Protein AF-0000000072291237 (afdb_homodimer)

InterPro domains:
  IPR006913 CENP-V/GFA domain [PF04828] (5-114)
  IPR006913 CENP-V/GFA domain [PS51891] (5-144)
  IPR011057 Mss4-like superfamily [SSF51316] (1-161)

Structure (mmCIF, N/CA/C/O backbone):
data_AF-0000000072291237-model_v1
#
loop_
_entity.id
_entity.type
_entity.pdbx_description
1 polymer 'CENP-V/GFA domain-containing protein'
#
loop_
_atom_site.group_PDB
_atom_site.id
_atom_site.type_symbol
_atom_site.label_atom_id
_atom_site.label_alt_id
_atom_site.label_comp_id
_atom_site.label_asym_id
_atom_site.label_entity_id
_atom_site.label_seq_id
_atom_site.pdbx_PDB_ins_code
_atom_site.Cartn_x
_atom_site.Cartn_y
_atom_site.Cartn_z
_atom_site.occupancy
_atom_site.B_iso_or_equiv
_atom_site.auth_seq_id
_atom_site.auth_comp_id
_atom_site.auth_asym_id
_atom_site.auth_atom_id
_atom_site.pdbx_PDB_model_num
ATOM 1 N N . MET A 1 1 ? -10.148 -26.812 -11.695 1 92.31 1 MET A N 1
ATOM 2 C CA . MET A 1 1 ? -9.617 -25.797 -12.602 1 92.31 1 MET A CA 1
ATOM 3 C C . MET A 1 1 ? -9.148 -24.562 -11.828 1 92.31 1 MET A C 1
ATOM 5 O O . MET A 1 1 ? -9.805 -24.141 -10.883 1 92.31 1 MET A O 1
ATOM 9 N N . PRO A 1 2 ? -8.008 -24.016 -12.258 1 97.88 2 PRO A N 1
ATOM 10 C CA . PRO A 1 2 ? -7.52 -22.828 -11.547 1 97.88 2 PRO A CA 1
ATOM 11 C C . PRO A 1 2 ? -8.516 -21.672 -11.578 1 97.88 2 PRO A C 1
ATOM 13 O O . PRO A 1 2 ? -9.328 -21.578 -12.5 1 97.88 2 PRO A O 1
ATOM 16 N N . MET A 1 3 ? -8.492 -20.844 -10.539 1 98.56 3 MET A N 1
ATOM 17 C CA . MET A 1 3 ? -9.375 -19.688 -10.445 1 98.56 3 MET A CA 1
ATOM 18 C C . MET A 1 3 ? -8.922 -18.578 -11.398 1 98.56 3 MET A C 1
ATOM 20 O O . MET A 1 3 ? -7.742 -18.234 -11.43 1 98.56 3 MET A O 1
ATOM 24 N N . LYS A 1 4 ? -9.844 -18.094 -12.211 1 98.81 4 LYS A N 1
ATOM 25 C CA . LYS A 1 4 ? -9.523 -16.938 -13.039 1 98.81 4 LYS A CA 1
ATOM 26 C C . LYS A 1 4 ? -9.539 -15.648 -12.211 1 98.81 4 LYS A C 1
ATOM 28 O O . LYS A 1 4 ? -10.539 -15.336 -11.562 1 98.81 4 LYS A O 1
ATOM 33 N N . LEU A 1 5 ? -8.461 -14.906 -12.227 1 98.81 5 LEU A N 1
ATOM 34 C CA . LEU A 1 5 ? -8.344 -13.602 -11.57 1 98.81 5 LEU A CA 1
ATOM 35 C C . LEU A 1 5 ? -8.344 -12.477 -12.602 1 98.81 5 LEU A C 1
ATOM 37 O O . LEU A 1 5 ? -7.609 -12.531 -13.586 1 98.81 5 LEU A O 1
ATOM 41 N N . GLU A 1 6 ? -9.18 -11.562 -12.398 1 98.88 6 GLU A N 1
ATOM 42 C CA . GLU A 1 6 ? -9.172 -10.305 -13.148 1 98.88 6 GLU A CA 1
ATOM 43 C C . GLU A 1 6 ? -8.719 -9.148 -12.273 1 98.88 6 GLU A C 1
ATOM 45 O O . GLU A 1 6 ? -9.109 -9.047 -11.102 1 98.88 6 GLU A O 1
ATOM 50 N N . GLY A 1 7 ? -7.832 -8.336 -12.859 1 98.56 7 GLY A N 1
ATOM 51 C CA . GLY A 1 7 ? -7.305 -7.207 -12.109 1 98.56 7 GLY A CA 1
ATOM 52 C C . GLY A 1 7 ? -7.156 -5.953 -12.953 1 98.56 7 GLY A C 1
ATOM 53 O O . GLY A 1 7 ? -7.266 -6.004 -14.18 1 98.56 7 GLY A O 1
ATOM 54 N N . SER A 1 8 ? -6.957 -4.828 -12.297 1 98.56 8 SER A N 1
ATOM 55 C CA . SER A 1 8 ? -6.746 -3.539 -12.945 1 98.56 8 SER A CA 1
ATOM 56 C C . SER A 1 8 ? -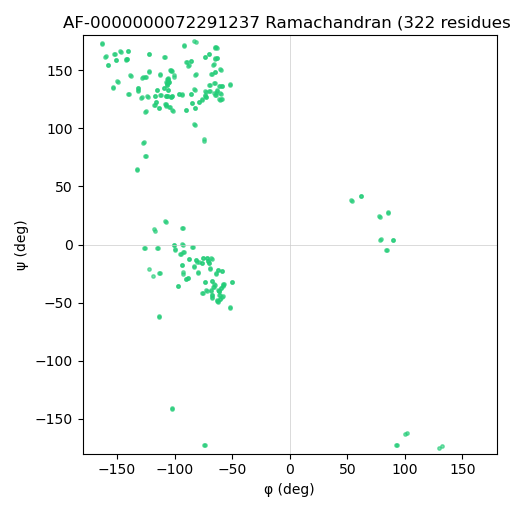6.066 -2.549 -12.008 1 98.56 8 SER A C 1
ATOM 58 O O . SER A 1 8 ? -6.016 -2.77 -10.797 1 98.56 8 SER A O 1
ATOM 60 N N . CYS A 1 9 ? -5.5 -1.496 -12.625 1 98.5 9 CYS A N 1
ATOM 61 C CA . CYS A 1 9 ? -4.965 -0.4 -11.828 1 98.5 9 CYS A CA 1
ATOM 62 C C . CYS A 1 9 ? -6.066 0.574 -11.43 1 98.5 9 CYS A C 1
ATOM 64 O O . CYS A 1 9 ? -7.223 0.404 -11.82 1 98.5 9 CYS A O 1
ATOM 66 N N . GLN A 1 10 ? -5.734 1.563 -10.617 1 97.94 10 GLN A N 1
ATOM 67 C CA . GLN A 1 10 ? -6.723 2.496 -10.086 1 97.94 10 GLN A CA 1
ATOM 68 C C . GLN A 1 10 ? -7.281 3.391 -11.195 1 97.94 10 GLN A C 1
ATOM 70 O O . GLN A 1 10 ? -8.484 3.668 -11.227 1 97.94 10 GLN A O 1
ATOM 75 N N . CYS A 1 11 ? -6.469 3.867 -12.125 1 98.06 11 CYS A N 1
ATOM 76 C CA . CYS A 1 11 ? -6.902 4.816 -13.148 1 98.06 11 CYS A CA 1
ATOM 77 C C . CYS A 1 11 ? -7.652 4.105 -14.266 1 98.06 11 CYS A C 1
ATOM 79 O O . CYS A 1 11 ? -8.281 4.754 -15.109 1 98.06 11 CYS A O 1
ATOM 81 N N . GLY A 1 12 ? -7.562 2.838 -14.344 1 97.75 12 GLY A N 1
ATOM 82 C CA . GLY A 1 12 ? -8.312 2.068 -15.32 1 97.75 12 GLY A CA 1
ATOM 83 C C . GLY A 1 12 ? -7.578 1.892 -16.641 1 97.75 12 GLY A C 1
ATOM 84 O O . GLY A 1 12 ? -8.078 1.242 -17.547 1 97.75 12 GLY A O 1
ATOM 85 N N . LEU A 1 13 ? -6.371 2.35 -16.734 1 98.56 13 LEU A N 1
ATOM 86 C CA . LEU A 1 13 ? -5.637 2.281 -17.984 1 98.56 13 LEU A CA 1
ATOM 87 C C . LEU A 1 13 ? -5.047 0.889 -18.203 1 98.56 13 LEU A C 1
ATOM 89 O O . LEU A 1 13 ? -4.77 0.493 -19.328 1 98.56 13 LEU A O 1
ATOM 93 N N . VAL A 1 14 ? -4.812 0.131 -17.156 1 98.88 14 VAL A N 1
ATOM 94 C CA . VAL A 1 14 ? -4.27 -1.219 -17.281 1 98.88 14 VAL A CA 1
ATOM 95 C C . VAL A 1 14 ? -5.289 -2.23 -16.75 1 98.88 14 VAL A C 1
ATOM 97 O O . VAL A 1 14 ? -5.836 -2.064 -15.664 1 98.88 14 VAL A O 1
ATOM 100 N N . GLU A 1 15 ? -5.598 -3.176 -17.484 1 98.81 15 GLU A N 1
ATOM 101 C CA . GLU A 1 15 ? -6.391 -4.344 -17.109 1 98.81 15 GLU A CA 1
ATOM 102 C C . GLU A 1 15 ? -5.672 -5.637 -17.469 1 98.81 15 GLU A C 1
ATOM 104 O O . GLU A 1 15 ? -5.016 -5.715 -18.516 1 98.81 15 GLU A O 1
ATOM 109 N N . PHE A 1 16 ? -5.82 -6.652 -16.641 1 98.94 16 PHE A N 1
ATOM 110 C CA . PHE A 1 16 ? -5.152 -7.922 -16.891 1 98.94 16 PHE A CA 1
ATOM 111 C C . PHE A 1 16 ? -5.93 -9.078 -16.281 1 98.94 16 PHE A C 1
ATOM 113 O O . PHE A 1 16 ? -6.848 -8.859 -15.477 1 98.94 16 PHE A O 1
ATOM 120 N N . SER A 1 17 ? -5.609 -10.281 -16.719 1 98.94 17 SER A N 1
ATOM 121 C CA . SER A 1 17 ? -6.148 -11.508 -16.141 1 98.94 17 SER A CA 1
ATOM 122 C C . SER A 1 17 ? -5.094 -12.602 -16.094 1 98.94 17 SER A C 1
ATOM 124 O O . SER A 1 17 ? -4.078 -12.531 -16.781 1 98.94 17 SER A O 1
ATOM 126 N N . LEU A 1 18 ? -5.301 -13.57 -15.242 1 98.88 18 LEU A N 1
ATOM 127 C CA . LEU A 1 18 ? -4.473 -14.773 -15.148 1 98.88 18 LEU A CA 1
ATOM 128 C C . LEU A 1 18 ? -5.195 -15.875 -14.375 1 98.88 18 LEU A C 1
ATOM 130 O O . LEU A 1 18 ? -6.273 -15.641 -13.82 1 98.88 18 LEU A O 1
ATOM 134 N N . GLN A 1 19 ? -4.586 -16.984 -14.383 1 98.94 19 GLN A N 1
ATOM 135 C CA . GLN A 1 19 ? -5.117 -18.109 -13.633 1 98.94 19 GLN A CA 1
ATOM 136 C C . GLN A 1 19 ? -4.297 -18.359 -12.367 1 98.94 19 GLN A C 1
ATOM 138 O O . GLN A 1 19 ? -3.072 -18.234 -12.375 1 98.94 19 GLN A O 1
ATOM 143 N N . SER A 1 20 ? -4.984 -18.734 -11.312 1 98.88 20 SER A N 1
ATOM 144 C CA . SER A 1 20 ? -4.32 -18.953 -10.031 1 98.88 20 SER A CA 1
ATOM 145 C C . SER A 1 20 ? -4.738 -20.281 -9.406 1 98.88 20 SER A C 1
ATOM 147 O O . SER A 1 20 ? -5.93 -20.594 -9.344 1 98.88 20 SER A O 1
ATOM 149 N N . GLN A 1 21 ? -3.766 -21.047 -8.945 1 98.69 21 GLN A N 1
ATOM 150 C CA . GLN A 1 21 ? -4.027 -22.219 -8.133 1 98.69 21 GLN A CA 1
ATOM 151 C C . GLN A 1 21 ? -3.941 -21.891 -6.645 1 98.69 21 GLN A C 1
ATOM 153 O O . GLN A 1 21 ? -4.254 -22.734 -5.801 1 98.69 21 GLN A O 1
ATOM 158 N N . THR A 1 22 ? -3.502 -20.703 -6.293 1 98.69 22 THR A N 1
ATOM 159 C CA . THR A 1 22 ? -3.295 -20.25 -4.922 1 98.69 22 THR A CA 1
ATOM 160 C C . THR A 1 22 ? -3.9 -18.875 -4.707 1 98.69 22 THR A C 1
ATOM 162 O O . THR A 1 22 ? -3.189 -17.922 -4.371 1 98.69 22 THR A O 1
ATOM 165 N N . PRO A 1 23 ? -5.203 -18.734 -4.805 1 98.75 23 PRO A N 1
ATOM 166 C CA . PRO A 1 23 ? -5.863 -17.438 -4.879 1 98.75 23 PRO A CA 1
ATOM 167 C C . PRO A 1 23 ? -6.117 -16.828 -3.502 1 98.75 23 PRO A C 1
ATOM 169 O O . PRO A 1 23 ? -6.605 -15.695 -3.404 1 98.75 23 PRO A O 1
ATOM 172 N N . VAL A 1 24 ? -5.805 -17.453 -2.359 1 98.75 24 VAL A N 1
ATOM 173 C CA . VAL A 1 24 ? -6.137 -16.938 -1.032 1 98.75 24 VAL A CA 1
ATOM 174 C C . VAL A 1 24 ? -5.098 -15.914 -0.592 1 98.75 24 VAL A C 1
ATOM 176 O O . VAL A 1 24 ? -3.908 -16.234 -0.49 1 98.75 24 VAL A O 1
ATOM 179 N N . PRO A 1 25 ? -5.441 -14.695 -0.379 1 98.69 25 PRO A N 1
ATOM 180 C CA . PRO A 1 25 ? -4.504 -13.688 0.124 1 98.69 25 PRO A CA 1
ATOM 181 C C . PRO A 1 25 ? -4.195 -13.859 1.609 1 98.69 25 PRO A C 1
ATOM 183 O O . PRO A 1 25 ? -4.777 -13.172 2.449 1 98.69 25 PRO A O 1
ATOM 186 N N . TYR A 1 26 ? -3.191 -14.641 1.969 1 98.5 26 TYR A N 1
ATOM 187 C CA . TYR A 1 26 ? -3.029 -15.07 3.354 1 98.5 26 TYR A CA 1
ATOM 188 C C . TYR A 1 26 ? -1.782 -14.453 3.973 1 98.5 26 TYR A C 1
ATOM 190 O O . TYR A 1 26 ? -1.658 -14.391 5.199 1 98.5 26 TYR A O 1
ATOM 198 N N . GLN A 1 27 ? -0.818 -14.078 3.186 1 98.62 27 GLN A N 1
ATOM 199 C CA . GLN A 1 27 ? 0.488 -13.703 3.715 1 98.62 27 GLN A CA 1
ATOM 200 C C . GLN A 1 27 ? 0.766 -12.219 3.486 1 98.62 27 GLN A C 1
ATOM 202 O O . GLN A 1 27 ? 0.841 -11.766 2.342 1 98.62 27 GLN A O 1
ATOM 207 N N . VAL A 1 28 ? 0.912 -11.484 4.57 1 98.19 28 VAL A N 1
ATOM 208 C CA . VAL A 1 28 ? 1.285 -10.078 4.477 1 98.19 28 VAL A CA 1
ATOM 209 C C . VAL A 1 28 ? 2.762 -9.906 4.828 1 98.19 28 VAL A C 1
ATOM 211 O O . VAL A 1 28 ? 3.229 -10.438 5.84 1 98.19 28 VAL A O 1
ATOM 214 N N . CYS A 1 29 ? 3.506 -9.273 3.988 1 98 29 CYS A N 1
ATOM 215 C CA . CYS A 1 29 ? 4.91 -8.969 4.223 1 98 29 CYS A CA 1
ATOM 216 C C . CYS A 1 29 ?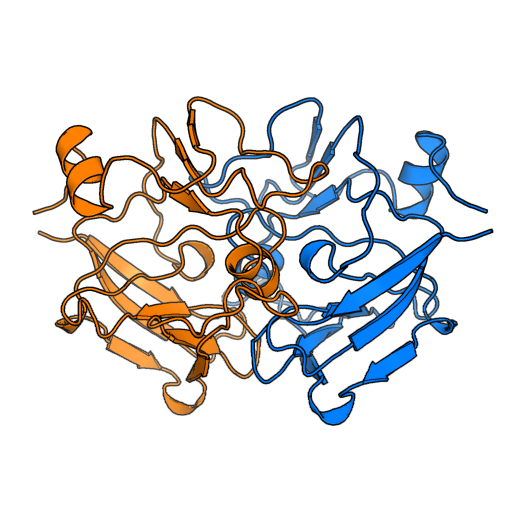 5.094 -7.516 4.629 1 98 29 CYS A C 1
ATOM 218 O O . CYS A 1 29 ? 4.668 -6.609 3.91 1 98 29 CYS A O 1
ATOM 220 N N . ALA A 1 30 ? 5.762 -7.246 5.711 1 97.25 30 ALA A N 1
ATOM 221 C CA . ALA A 1 30 ? 5.891 -5.895 6.246 1 97.25 30 ALA A CA 1
ATOM 222 C C . ALA A 1 30 ? 7.305 -5.359 6.043 1 97.25 30 ALA A C 1
ATOM 224 O O . ALA A 1 30 ? 7.73 -4.434 6.742 1 97.25 30 ALA A O 1
ATOM 225 N N . CYS A 1 31 ? 8.078 -5.906 5.137 1 96.81 31 CYS A N 1
ATOM 226 C CA . CYS A 1 31 ? 9.414 -5.371 4.902 1 96.81 31 CYS A CA 1
ATOM 227 C C . CYS A 1 31 ? 9.352 -3.949 4.363 1 96.81 31 CYS A C 1
ATOM 229 O O . CYS A 1 31 ? 8.281 -3.484 3.955 1 96.81 31 CYS A O 1
ATOM 231 N N . SER A 1 32 ? 10.492 -3.291 4.305 1 95.69 32 SER A N 1
ATOM 232 C CA . SER A 1 32 ? 10.531 -1.889 3.9 1 95.69 32 SER A CA 1
ATOM 233 C C . SER A 1 32 ? 10.125 -1.726 2.438 1 95.69 32 SER A C 1
ATOM 235 O O . SER A 1 32 ? 9.469 -0.75 2.074 1 95.69 32 SER A O 1
ATOM 237 N N . ILE A 1 33 ? 10.5 -2.664 1.591 1 97.25 33 ILE A N 1
ATOM 238 C CA . ILE A 1 33 ? 10.133 -2.576 0.183 1 97.25 33 ILE A CA 1
ATOM 239 C C . ILE A 1 33 ? 8.609 -2.635 0.045 1 97.25 33 ILE A C 1
ATOM 241 O O . ILE A 1 33 ? 8.008 -1.772 -0.594 1 97.25 33 ILE A O 1
ATOM 245 N N . CYS A 1 34 ? 7.984 -3.619 0.715 1 97.25 34 CYS A N 1
ATOM 246 C CA . CYS A 1 34 ? 6.547 -3.822 0.598 1 97.25 34 CYS A CA 1
ATOM 247 C C . CYS A 1 34 ? 5.777 -2.635 1.165 1 97.25 34 CYS A C 1
ATOM 249 O O . CYS A 1 34 ? 4.727 -2.262 0.641 1 97.25 34 CYS A O 1
ATOM 251 N N . ARG A 1 35 ? 6.336 -2.078 2.18 1 96.38 35 ARG A N 1
ATOM 252 C CA . ARG A 1 35 ? 5.637 -0.944 2.777 1 96.38 35 ARG A CA 1
ATOM 253 C C . ARG A 1 35 ? 5.793 0.308 1.92 1 96.38 35 ARG A C 1
ATOM 255 O O . ARG A 1 35 ? 4.812 1.004 1.646 1 96.38 35 ARG A O 1
ATOM 262 N N . LYS A 1 36 ? 6.91 0.589 1.394 1 96.38 36 LYS A N 1
ATOM 263 C CA . LYS A 1 36 ? 7.129 1.798 0.604 1 96.38 36 LYS A CA 1
ATOM 264 C C . LYS A 1 36 ? 6.469 1.687 -0.766 1 96.38 36 LYS A C 1
ATOM 266 O O . LYS A 1 36 ? 5.992 2.684 -1.315 1 96.38 36 LYS A O 1
ATOM 271 N N . CYS A 1 37 ? 6.387 0.51 -1.336 1 93.38 37 CYS A N 1
ATOM 272 C CA . CYS A 1 37 ? 5.789 0.337 -2.656 1 93.38 37 CYS A CA 1
ATOM 273 C C . CYS A 1 37 ? 4.309 -0.003 -2.545 1 93.38 37 CYS A C 1
ATOM 275 O O . CYS A 1 37 ? 3.543 0.224 -3.482 1 93.38 37 CYS A O 1
ATOM 277 N N . GLY A 1 38 ? 3.947 -0.56 -1.458 1 86.5 38 GLY A N 1
ATOM 278 C CA . GLY A 1 38 ? 2.611 -1.132 -1.392 1 86.5 38 GLY A CA 1
ATOM 279 C C . GLY A 1 38 ? 1.738 -0.487 -0.331 1 86.5 38 GLY A C 1
ATOM 280 O O . GLY A 1 38 ? 0.513 -0.62 -0.363 1 86.5 38 GLY A O 1
ATOM 281 N N . GLY A 1 39 ? 2.381 0.027 0.661 1 87.88 39 GLY A N 1
ATOM 282 C CA . GLY A 1 39 ? 1.553 0.792 1.579 1 87.88 39 GLY A CA 1
ATOM 283 C C . GLY A 1 39 ? 1.798 0.444 3.035 1 87.88 39 GLY A C 1
ATOM 284 O O . GLY A 1 39 ? 2.67 -0.372 3.346 1 87.88 39 GLY A O 1
ATOM 285 N N . TYR A 1 40 ? 0.94 1.047 3.922 1 90 40 TYR A N 1
ATOM 286 C CA . TYR A 1 40 ? 1.096 1.143 5.367 1 90 40 TYR A CA 1
ATOM 287 C C . TYR A 1 40 ? 1.371 -0.227 5.98 1 90 40 TYR A C 1
ATOM 289 O O . TYR A 1 40 ? 2.428 -0.447 6.574 1 90 40 TYR A O 1
ATOM 297 N N . GLY A 1 41 ? 0.568 -1.246 5.746 1 92.38 41 GLY A N 1
ATOM 298 C CA . GLY A 1 41 ? 0.673 -2.547 6.387 1 92.38 41 GLY A CA 1
ATOM 299 C C . GLY A 1 41 ? 1.493 -3.541 5.586 1 92.38 41 GLY A C 1
ATOM 300 O O . GLY A 1 41 ? 1.721 -4.668 6.035 1 92.38 41 GLY A O 1
ATOM 301 N N . GLY A 1 42 ? 1.974 -3.08 4.465 1 96.75 42 GLY A N 1
ATOM 302 C CA . GLY A 1 42 ? 2.717 -3.99 3.607 1 96.75 42 GLY A CA 1
ATOM 303 C C . GLY A 1 42 ? 1.893 -4.527 2.451 1 96.75 42 GLY A C 1
ATOM 304 O O . GLY A 1 42 ? 0.898 -3.914 2.055 1 96.75 42 GLY A O 1
ATOM 305 N N . CYS A 1 43 ? 2.416 -5.621 1.855 1 97.12 43 CYS A N 1
ATOM 306 C CA . CYS A 1 43 ? 1.784 -6.156 0.654 1 97.12 43 CYS A CA 1
ATOM 307 C C . CYS A 1 43 ? 1.365 -7.609 0.859 1 97.12 43 CYS A C 1
ATOM 309 O O . CYS A 1 43 ? 1.972 -8.328 1.655 1 97.12 43 CYS A O 1
ATOM 311 N N . VAL A 1 44 ? 0.322 -7.941 0.201 1 98.19 44 VAL A N 1
ATOM 312 C CA . VAL A 1 44 ? -0.1 -9.328 0.044 1 98.19 44 VAL A CA 1
ATOM 313 C C . VAL A 1 44 ? -0.061 -9.719 -1.433 1 98.19 44 VAL A C 1
ATOM 315 O O . VAL A 1 44 ? -0.731 -9.102 -2.262 1 98.19 44 VAL A O 1
ATOM 318 N N . ASN A 1 45 ? 0.743 -10.711 -1.736 1 97.81 45 ASN A N 1
ATOM 319 C CA . ASN A 1 45 ? 0.834 -11.234 -3.094 1 97.81 45 ASN A CA 1
ATOM 320 C C . ASN A 1 45 ? 0.159 -12.594 -3.215 1 97.81 45 ASN A C 1
ATOM 322 O O . ASN A 1 45 ? 0.276 -13.43 -2.318 1 97.81 45 ASN A O 1
ATOM 326 N N . LEU A 1 46 ? -0.526 -12.742 -4.293 1 98.56 46 LEU A N 1
ATOM 327 C CA . LEU A 1 46 ? -1.092 -14.047 -4.621 1 98.56 46 LEU A CA 1
ATOM 328 C C . LEU A 1 46 ? -0.129 -14.859 -5.484 1 98.56 46 LEU A C 1
ATOM 330 O O . LEU A 1 46 ? 0.938 -14.367 -5.855 1 98.56 46 LEU A O 1
ATOM 334 N N . GLY A 1 47 ? -0.509 -16.125 -5.652 1 98.56 47 GLY A N 1
ATOM 335 C CA . GLY A 1 47 ? 0.171 -16.922 -6.656 1 98.56 47 GLY A CA 1
ATOM 336 C C . GLY A 1 47 ? -0.61 -17.047 -7.949 1 98.56 47 GLY A C 1
ATOM 337 O O . GLY A 1 47 ? -1.843 -17.078 -7.938 1 98.56 47 GLY A O 1
ATOM 338 N N . GLY A 1 48 ? 0.077 -17.094 -9.023 1 98.62 48 GLY A N 1
ATOM 339 C CA . GLY A 1 48 ? -0.519 -17.297 -10.336 1 98.62 48 GLY A CA 1
ATOM 340 C C . GLY A 1 48 ? 0.377 -18.062 -11.289 1 98.62 48 GLY A C 1
ATOM 341 O O . GLY A 1 48 ? 1.546 -18.312 -10.984 1 98.62 48 GLY A O 1
ATOM 342 N N . ILE A 1 49 ? -0.303 -18.484 -12.359 1 98.75 49 ILE A N 1
ATOM 343 C CA . ILE A 1 49 ? 0.413 -19.156 -13.438 1 98.75 49 ILE A CA 1
ATOM 344 C C . ILE A 1 49 ? 0.888 -18.125 -14.461 1 98.75 49 ILE A C 1
ATOM 346 O O . ILE A 1 49 ? 0.075 -17.516 -15.164 1 98.75 49 ILE A O 1
ATOM 350 N N . ALA A 1 50 ? 2.219 -18 -14.594 1 98.75 50 ALA A N 1
ATOM 351 C CA . ALA A 1 50 ? 2.805 -16.906 -15.367 1 98.75 50 ALA A CA 1
ATOM 352 C C . ALA A 1 50 ? 2.369 -16.969 -16.828 1 98.75 50 ALA A C 1
ATOM 354 O O . ALA A 1 50 ? 2.08 -15.945 -17.438 1 98.75 50 ALA A O 1
ATOM 355 N N . SER A 1 51 ? 2.305 -18.078 -17.391 1 98.75 51 SER A N 1
ATOM 356 C CA . SER A 1 51 ? 2.018 -18.25 -18.812 1 98.75 51 SER A CA 1
ATOM 357 C C . SER A 1 51 ? 0.583 -17.844 -19.141 1 98.75 51 SER A C 1
ATOM 359 O O . SER A 1 51 ? 0.225 -17.688 -20.312 1 98.75 51 SER A O 1
ATOM 361 N N . THR A 1 52 ? -0.195 -17.672 -18.125 1 98.81 52 THR A N 1
ATOM 362 C CA . THR A 1 52 ? -1.603 -17.359 -18.359 1 98.81 52 THR A CA 1
ATOM 363 C C . THR A 1 52 ? -1.864 -15.867 -18.219 1 98.81 52 THR A C 1
ATOM 365 O O . THR A 1 52 ? -2.986 -15.406 -18.438 1 98.81 52 THR A O 1
ATOM 368 N N . LEU A 1 53 ? -0.895 -15.094 -17.844 1 98.88 53 LEU A N 1
ATOM 369 C CA . LEU A 1 53 ? -1.076 -13.648 -17.734 1 98.88 53 LEU A CA 1
ATOM 370 C C . LEU A 1 53 ? -1.462 -13.039 -19.078 1 98.88 53 LEU A C 1
ATOM 372 O O . LEU A 1 53 ? -0.776 -13.25 -20.078 1 98.88 53 LEU A O 1
ATOM 376 N N . GLU A 1 54 ? -2.531 -12.367 -19.062 1 98.88 54 GLU A N 1
ATOM 377 C CA . GLU A 1 54 ? -2.977 -11.578 -20.203 1 98.88 54 GLU A CA 1
ATOM 378 C C . GLU A 1 54 ? -3.223 -10.125 -19.812 1 98.88 54 GLU A C 1
ATOM 380 O O . GLU A 1 54 ? -4.121 -9.828 -19.016 1 98.88 54 GLU A O 1
ATOM 385 N N . ILE A 1 55 ? -2.436 -9.242 -20.359 1 98.88 55 ILE A N 1
ATOM 386 C CA . ILE A 1 55 ? -2.734 -7.82 -20.219 1 98.88 55 ILE A CA 1
ATOM 387 C C . ILE A 1 55 ? -3.764 -7.406 -21.266 1 98.88 55 ILE A C 1
ATOM 389 O O . ILE A 1 55 ? -3.424 -7.223 -22.438 1 98.88 55 ILE A O 1
ATOM 393 N N . THR A 1 56 ? -4.91 -7.25 -20.859 1 98.62 56 THR A N 1
ATOM 394 C CA . THR A 1 56 ? -6.012 -7.055 -21.797 1 98.62 56 THR A CA 1
ATOM 395 C C . THR A 1 56 ? -6.105 -5.594 -22.234 1 98.62 56 THR A C 1
ATOM 397 O O . THR A 1 56 ? -6.746 -5.277 -23.234 1 98.62 56 THR A O 1
ATOM 400 N N . LYS A 1 57 ? -5.539 -4.738 -21.5 1 98.56 57 LYS A N 1
ATOM 401 C CA . LYS A 1 57 ? -5.539 -3.309 -21.797 1 98.56 57 LYS A CA 1
ATOM 402 C C . LYS A 1 57 ? -4.32 -2.625 -21.188 1 98.56 57 LYS A C 1
ATOM 404 O O . LYS A 1 57 ? -3.951 -2.912 -20.047 1 98.56 57 LYS A O 1
ATOM 409 N N . GLY A 1 58 ? -3.637 -1.739 -21.953 1 98.75 58 GLY A N 1
ATOM 410 C CA . GLY A 1 58 ? -2.754 -0.737 -21.375 1 98.75 58 GLY A CA 1
ATOM 411 C C . GLY A 1 58 ? -1.353 -1.258 -21.109 1 98.75 58 GLY A C 1
ATOM 412 O O . GLY A 1 58 ? -0.686 -0.814 -20.172 1 98.75 58 GLY A O 1
ATOM 413 N N . LYS A 1 59 ? -0.937 -2.225 -21.844 1 98.75 59 LYS A N 1
ATOM 414 C CA . LYS A 1 59 ? 0.414 -2.76 -21.703 1 98.75 59 LYS A CA 1
ATOM 415 C C . LYS A 1 59 ? 1.452 -1.642 -21.719 1 98.75 59 LYS A C 1
ATOM 417 O O . LYS A 1 59 ? 2.465 -1.718 -21.016 1 98.75 59 LYS A O 1
ATOM 422 N N . GLU A 1 60 ? 1.229 -0.563 -22.438 1 98.69 60 GLU A N 1
ATOM 423 C CA . GLU A 1 60 ? 2.166 0.544 -22.594 1 98.69 60 GLU A CA 1
ATOM 424 C C . GLU A 1 60 ? 2.293 1.349 -21.297 1 98.69 60 GLU A C 1
ATOM 426 O O . GLU A 1 60 ? 3.225 2.143 -21.141 1 98.69 60 GLU A O 1
ATOM 431 N N . HIS A 1 61 ? 1.428 1.195 -20.344 1 98.88 61 HIS A N 1
ATOM 432 C CA . HIS A 1 61 ? 1.427 1.949 -19.094 1 98.88 61 HIS A CA 1
ATOM 433 C C . HIS A 1 61 ? 2.033 1.133 -17.953 1 98.88 61 HIS A C 1
ATOM 435 O O . HIS A 1 61 ? 2.076 1.59 -16.812 1 98.88 61 HIS A O 1
ATOM 441 N N . VAL A 1 62 ? 2.457 -0.117 -18.219 1 98.88 62 VAL A N 1
ATOM 442 C CA . VAL A 1 62 ? 3.084 -0.959 -17.219 1 98.88 62 VAL A CA 1
ATOM 443 C C . VAL A 1 62 ? 4.578 -0.652 -17.141 1 98.88 62 VAL A C 1
ATOM 445 O O . VAL A 1 62 ? 5.289 -0.74 -18.141 1 98.88 62 VAL A O 1
ATOM 448 N N . LYS A 1 63 ? 5.016 -0.282 -16.016 1 98.69 63 LYS A N 1
ATOM 449 C CA . LYS A 1 63 ? 6.434 -0.029 -15.766 1 98.69 63 LYS A CA 1
ATOM 450 C C . LYS A 1 63 ? 7.016 -1.053 -14.797 1 98.69 63 LYS A C 1
ATOM 452 O O . LYS A 1 63 ? 6.34 -1.481 -13.859 1 98.69 63 LYS A O 1
ATOM 457 N N . LYS A 1 64 ? 8.242 -1.382 -14.992 1 98.62 64 LYS A N 1
ATOM 458 C CA . LYS A 1 64 ? 8.93 -2.375 -14.18 1 98.62 64 LYS A CA 1
ATOM 459 C C . LYS A 1 64 ? 9.914 -1.712 -13.219 1 98.62 64 LYS A C 1
ATOM 461 O O . LYS A 1 64 ? 10.562 -0.722 -13.57 1 98.62 64 LYS A O 1
ATOM 466 N N . TYR A 1 65 ? 9.992 -2.254 -12.039 1 98.62 65 TYR A N 1
ATOM 467 C CA . TYR A 1 65 ? 10.93 -1.773 -11.023 1 98.62 65 TYR A CA 1
ATOM 468 C C . TYR A 1 65 ? 11.547 -2.936 -10.258 1 98.62 65 TYR A C 1
ATOM 470 O O . TYR A 1 65 ? 10.836 -3.828 -9.797 1 98.62 65 TYR A O 1
ATOM 478 N N . THR A 1 66 ? 12.828 -2.908 -10.172 1 98.31 66 THR A N 1
ATOM 479 C CA . THR A 1 66 ? 13.57 -3.846 -9.328 1 98.31 66 THR A CA 1
ATOM 480 C C . THR A 1 66 ? 14.133 -3.143 -8.094 1 98.31 66 THR A C 1
ATOM 482 O O . THR A 1 66 ? 14.977 -2.254 -8.211 1 98.31 66 THR A O 1
ATOM 485 N N . ALA A 1 67 ? 13.734 -3.58 -6.941 1 97.88 67 ALA A N 1
ATOM 486 C CA . ALA A 1 67 ? 14.062 -2.875 -5.703 1 97.88 67 ALA A CA 1
ATOM 487 C C . ALA A 1 67 ? 15.43 -3.301 -5.176 1 97.88 67 ALA A C 1
ATOM 489 O O . ALA A 1 67 ? 15.961 -4.336 -5.578 1 97.88 67 ALA A O 1
ATOM 490 N N . THR A 1 68 ? 15.969 -2.422 -4.371 1 96.62 68 THR A N 1
ATOM 491 C CA . THR A 1 68 ? 17.141 -2.742 -3.562 1 96.62 68 THR A CA 1
ATOM 492 C C . THR A 1 68 ? 16.734 -3.014 -2.115 1 96.62 68 THR A C 1
ATOM 494 O O . THR A 1 68 ? 16.188 -2.141 -1.442 1 96.62 68 THR A O 1
ATOM 497 N N . ALA A 1 69 ? 16.969 -4.238 -1.712 1 94.88 69 ALA A N 1
ATOM 498 C CA . ALA A 1 69 ? 16.734 -4.574 -0.309 1 94.88 69 ALA A CA 1
ATOM 499 C C . ALA A 1 69 ? 17.75 -3.867 0.598 1 94.88 69 ALA A C 1
ATOM 501 O O . ALA A 1 69 ? 18.906 -3.676 0.221 1 94.88 69 ALA A O 1
ATOM 502 N N . ASP A 1 70 ? 17.344 -3.5 1.798 1 92.88 70 ASP A N 1
ATOM 503 C CA . ASP A 1 70 ? 18.188 -2.857 2.807 1 92.88 70 ASP A CA 1
ATOM 504 C C . ASP A 1 70 ? 18.875 -1.615 2.24 1 92.88 70 ASP A C 1
ATOM 506 O O . ASP A 1 70 ? 20.062 -1.393 2.48 1 92.88 70 ASP A O 1
ATOM 510 N N . ARG A 1 71 ? 18.141 -0.938 1.444 1 90.69 71 ARG A N 1
ATOM 511 C CA . ARG A 1 71 ? 18.688 0.272 0.85 1 90.69 71 ARG A CA 1
ATOM 512 C C . ARG A 1 71 ? 19.266 1.194 1.921 1 90.69 71 ARG A C 1
ATOM 514 O O . ARG A 1 71 ? 18.625 1.429 2.951 1 90.69 71 ARG A O 1
ATOM 521 N N . GLY A 1 72 ? 20.469 1.78 1.647 1 85.94 72 GLY A N 1
ATOM 522 C CA . GLY A 1 72 ? 21.094 2.715 2.562 1 85.94 72 GLY A CA 1
ATOM 523 C C . GLY A 1 72 ? 21.906 2.031 3.65 1 85.94 72 GLY A C 1
ATOM 524 O O . GLY A 1 72 ? 22.547 2.697 4.469 1 85.94 72 GLY A O 1
ATOM 525 N N . LYS A 1 73 ? 21.844 0.686 3.65 1 90.38 73 LYS A N 1
ATOM 526 C CA . LYS A 1 73 ? 22.609 -0.097 4.617 1 90.38 73 LYS A CA 1
ATOM 527 C C . LYS A 1 73 ? 23.766 -0.836 3.936 1 90.38 73 LYS A C 1
ATOM 529 O O . LYS A 1 73 ? 23.766 -1.003 2.713 1 90.38 73 LYS A O 1
ATOM 534 N N . PRO A 1 74 ? 24.75 -1.263 4.758 1 93.94 74 PRO A N 1
ATOM 535 C CA . PRO A 1 74 ? 25.859 -2.02 4.188 1 93.94 74 PRO A CA 1
ATOM 536 C C . PRO A 1 74 ? 25.422 -3.334 3.549 1 93.94 74 PRO A C 1
ATOM 538 O O . PRO A 1 74 ? 26.078 -3.836 2.635 1 93.94 74 PRO A O 1
ATOM 541 N N . THR A 1 75 ? 24.281 -3.781 3.979 1 93.81 75 THR A N 1
ATOM 542 C CA . THR A 1 75 ? 23.797 -5.074 3.512 1 93.81 75 THR A CA 1
ATOM 543 C C . THR A 1 75 ? 22.875 -4.902 2.303 1 93.81 75 THR A C 1
ATOM 545 O O . THR A 1 75 ? 22.203 -5.852 1.886 1 93.81 75 THR A O 1
ATOM 548 N N . ALA A 1 76 ? 22.922 -3.723 1.739 1 95.31 76 ALA A N 1
ATOM 549 C CA . ALA A 1 76 ? 22.062 -3.439 0.593 1 95.31 76 ALA A CA 1
ATOM 550 C C . ALA A 1 76 ? 22.344 -4.406 -0.555 1 95.31 76 ALA A C 1
ATOM 552 O O . ALA A 1 76 ? 23.5 -4.727 -0.834 1 95.31 76 ALA A O 1
ATOM 553 N N . LYS A 1 77 ? 21.25 -4.898 -1.159 1 96.06 77 LYS A N 1
ATOM 554 C CA . LYS A 1 77 ? 21.391 -5.828 -2.277 1 96.06 77 LYS A CA 1
ATOM 555 C C . LYS A 1 77 ? 20.219 -5.688 -3.254 1 96.06 77 LYS A C 1
ATOM 557 O O . LYS A 1 77 ? 19.062 -5.547 -2.836 1 96.06 77 LYS A O 1
ATOM 562 N N . LYS A 1 78 ? 20.578 -5.785 -4.477 1 96.31 78 LYS A N 1
ATOM 563 C CA . LYS A 1 78 ? 19.547 -5.742 -5.512 1 96.31 78 LYS A CA 1
ATOM 564 C C . LYS A 1 78 ? 18.688 -7.004 -5.492 1 96.31 78 LYS A C 1
ATOM 566 O O . LYS A 1 78 ? 19.219 -8.117 -5.379 1 96.31 78 LYS A O 1
ATOM 571 N N . CYS A 1 79 ? 17.359 -6.789 -5.531 1 97 79 CYS A N 1
ATOM 572 C CA . CYS A 1 79 ? 16.453 -7.938 -5.582 1 97 79 CYS A CA 1
ATOM 573 C C . CYS A 1 79 ? 16.484 -8.594 -6.961 1 97 79 CYS A C 1
ATOM 575 O O . CYS A 1 79 ? 16.922 -7.977 -7.93 1 97 79 CYS A O 1
ATOM 577 N N . THR A 1 80 ? 16.016 -9.859 -7.016 1 96.62 80 THR A N 1
ATOM 578 C CA . THR A 1 80 ? 15.875 -10.523 -8.305 1 96.62 80 THR A CA 1
ATOM 579 C C . THR A 1 80 ? 14.461 -10.344 -8.852 1 96.62 80 THR A C 1
ATOM 581 O O . THR A 1 80 ? 14.219 -10.531 -10.039 1 96.62 80 THR A O 1
ATOM 584 N N . SER A 1 81 ? 13.57 -9.977 -7.957 1 96.62 81 SER A N 1
ATOM 585 C CA . SER A 1 81 ? 12.172 -9.812 -8.344 1 96.62 81 SER A CA 1
ATOM 586 C C . SER A 1 81 ? 11.93 -8.453 -8.992 1 96.62 81 SER A C 1
ATOM 588 O O . SER A 1 81 ? 12.602 -7.477 -8.664 1 96.62 81 SER A O 1
ATOM 590 N N . GLU A 1 82 ? 11.047 -8.516 -9.883 1 97.44 82 GLU A N 1
ATOM 591 C CA . GLU A 1 82 ? 10.594 -7.309 -10.57 1 97.44 82 GLU A CA 1
ATOM 592 C C . GLU A 1 82 ? 9.141 -6.988 -10.203 1 97.44 82 GLU A C 1
ATOM 594 O O . GLU A 1 82 ? 8.273 -7.855 -10.289 1 97.44 82 GLU A O 1
ATOM 599 N N . ARG A 1 83 ? 8.945 -5.738 -9.789 1 98.12 83 ARG A N 1
ATOM 600 C CA . ARG A 1 83 ? 7.594 -5.238 -9.539 1 98.12 83 ARG A CA 1
ATOM 601 C C . ARG A 1 83 ? 7.055 -4.484 -10.758 1 98.12 83 ARG A C 1
ATOM 603 O O . ARG A 1 83 ? 7.77 -3.68 -11.359 1 98.12 83 ARG A O 1
ATOM 610 N N . ASN A 1 84 ? 5.922 -4.824 -11.156 1 98.75 84 ASN A N 1
ATOM 611 C CA . ASN A 1 84 ? 5.227 -4.164 -12.258 1 98.75 84 ASN A CA 1
ATOM 612 C C . ASN A 1 84 ? 4.078 -3.293 -11.758 1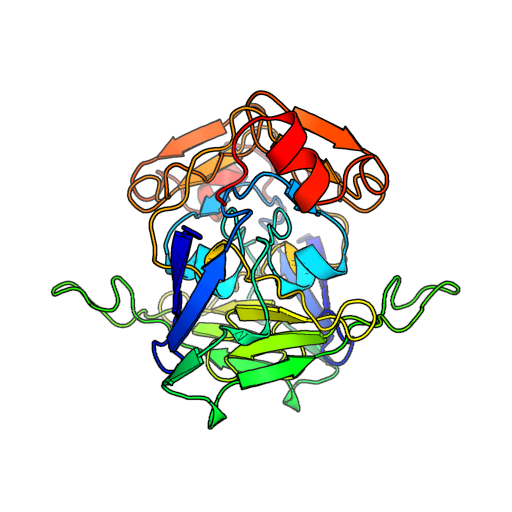 98.75 84 ASN A C 1
ATOM 614 O O . ASN A 1 84 ? 3.256 -3.744 -10.953 1 98.75 84 ASN A O 1
ATOM 618 N N . PHE A 1 85 ? 4.059 -2.025 -12.188 1 98.75 85 PHE A N 1
ATOM 619 C CA . PHE A 1 85 ? 3.051 -1.095 -11.695 1 98.75 85 PHE A CA 1
ATOM 620 C C . PHE A 1 85 ? 2.572 -0.171 -12.805 1 98.75 85 PHE A C 1
ATOM 622 O O . PHE A 1 85 ? 3.215 -0.07 -13.852 1 98.75 85 PHE A O 1
ATOM 629 N N . CYS A 1 86 ? 1.448 0.419 -12.664 1 98.88 86 CYS A N 1
ATOM 630 C CA . CYS A 1 86 ? 0.939 1.404 -13.609 1 98.88 86 CYS A CA 1
ATOM 631 C C . CYS A 1 86 ? 1.706 2.717 -13.5 1 98.88 86 CYS A C 1
ATOM 633 O O . CYS A 1 86 ? 1.732 3.336 -12.43 1 98.88 86 CYS A O 1
ATOM 635 N N . SER A 1 87 ? 2.209 3.213 -14.547 1 98.75 87 SER A N 1
ATOM 636 C CA . SER A 1 87 ? 3.047 4.406 -14.555 1 98.75 87 SER A CA 1
ATOM 637 C C . SER A 1 87 ? 2.213 5.672 -14.367 1 98.75 87 SER A C 1
ATOM 639 O O . SER A 1 87 ? 2.758 6.75 -14.117 1 98.75 87 SER A O 1
ATOM 641 N N . GLU A 1 88 ? 0.917 5.551 -14.461 1 98.56 88 GLU A N 1
ATOM 642 C CA . GLU A 1 88 ? 0.047 6.723 -14.398 1 98.56 88 GLU A CA 1
ATOM 643 C C . GLU A 1 88 ? -0.502 6.926 -12.992 1 98.56 88 GLU A C 1
ATOM 645 O O . GLU A 1 88 ? -0.685 8.062 -12.547 1 98.56 88 GLU A O 1
ATOM 650 N N . CYS A 1 89 ? -0.764 5.809 -12.32 1 98.44 89 CYS A N 1
ATOM 651 C CA . CYS A 1 89 ? -1.428 5.969 -11.031 1 98.44 89 CYS A CA 1
ATOM 652 C C . CYS A 1 89 ? -0.659 5.25 -9.93 1 98.44 89 CYS A C 1
ATOM 654 O O . CYS A 1 89 ? -1.089 5.238 -8.773 1 98.44 89 CYS A O 1
ATOM 656 N N . ALA A 1 90 ? 0.365 4.586 -10.211 1 98.19 90 ALA A N 1
ATOM 657 C CA . ALA A 1 90 ? 1.309 3.98 -9.273 1 98.19 90 ALA A CA 1
ATOM 658 C C . ALA A 1 90 ? 0.757 2.678 -8.703 1 98.19 90 ALA A C 1
ATOM 660 O O . ALA A 1 90 ? 1.397 2.039 -7.867 1 98.19 90 ALA A O 1
ATOM 661 N N . SER A 1 91 ? -0.427 2.182 -9.148 1 98.25 91 SER A N 1
ATOM 662 C CA . SER A 1 91 ? -0.938 0.911 -8.648 1 98.25 91 SER A CA 1
ATOM 663 C C . SER A 1 91 ? 0.037 -0.228 -8.922 1 98.25 91 SER A C 1
ATOM 665 O O . SER A 1 91 ? 0.443 -0.438 -10.07 1 98.25 91 SER A O 1
ATOM 667 N N . MET A 1 92 ? 0.415 -0.941 -7.887 1 98.44 92 MET A N 1
ATOM 668 C CA . MET A 1 92 ? 1.168 -2.18 -8.062 1 98.44 92 MET A CA 1
ATOM 669 C C . MET A 1 92 ? 0.292 -3.266 -8.68 1 98.44 92 MET A C 1
ATOM 671 O O . MET A 1 92 ? -0.857 -3.445 -8.273 1 98.44 92 MET A O 1
ATOM 675 N N . LEU A 1 93 ? 0.86 -4.004 -9.633 1 98.75 93 LEU A N 1
ATOM 676 C CA . LEU A 1 93 ? 0.045 -4.957 -10.375 1 98.75 93 LEU A CA 1
ATOM 677 C C . LEU A 1 93 ? 0.47 -6.387 -10.078 1 98.75 93 LEU A C 1
ATOM 679 O O . LEU A 1 93 ? -0.326 -7.184 -9.57 1 98.75 93 LEU A O 1
ATOM 683 N N . TRP A 1 94 ? 1.713 -6.758 -10.391 1 98.81 94 TRP A N 1
ATOM 684 C CA . TRP A 1 94 ? 2.217 -8.094 -10.07 1 98.81 94 TRP A CA 1
ATOM 685 C C . TRP A 1 94 ? 3.727 -8.062 -9.859 1 98.81 94 TRP A C 1
ATOM 687 O O . TRP A 1 94 ? 4.395 -7.09 -10.219 1 98.81 94 TRP A O 1
ATOM 697 N N . LEU A 1 95 ? 4.168 -9.039 -9.18 1 98.44 95 LEU A N 1
ATOM 698 C CA . LEU A 1 95 ? 5.586 -9.336 -9.016 1 98.44 95 LEU A CA 1
ATOM 699 C C . LEU A 1 95 ? 5.98 -10.562 -9.836 1 98.44 95 LEU A C 1
ATOM 701 O O . LEU A 1 95 ? 5.242 -11.547 -9.883 1 98.44 95 LEU A O 1
ATOM 705 N N . TRP A 1 96 ? 7.086 -10.461 -10.469 1 98.5 96 TRP A N 1
ATOM 706 C CA . TRP A 1 96 ? 7.684 -11.562 -11.219 1 98.5 96 TRP A CA 1
ATOM 707 C C . TRP A 1 96 ? 9.164 -11.711 -10.875 1 98.5 96 TRP A C 1
ATOM 709 O O . TRP A 1 96 ? 9.867 -10.719 -10.695 1 98.5 96 TRP A O 1
ATOM 719 N N . ASP A 1 97 ? 9.539 -12.906 -10.672 1 97.88 97 ASP A N 1
ATOM 720 C CA . ASP A 1 97 ? 10.93 -13.195 -10.344 1 97.88 97 ASP A CA 1
ATOM 721 C C . ASP A 1 97 ? 11.531 -14.188 -11.328 1 97.88 97 ASP A C 1
ATOM 723 O O . ASP A 1 97 ? 10.984 -15.273 -11.547 1 97.88 97 ASP A O 1
ATOM 727 N N . LYS A 1 98 ? 12.664 -13.867 -11.922 1 96.5 98 LYS A N 1
ATOM 728 C CA . LYS A 1 98 ? 13.297 -14.695 -12.938 1 96.5 98 LYS A CA 1
ATOM 729 C C . LYS A 1 98 ? 13.727 -16.047 -12.367 1 96.5 98 LYS A C 1
ATOM 731 O O . LYS A 1 98 ? 13.938 -17 -13.117 1 96.5 98 LYS A O 1
ATOM 736 N N . THR A 1 99 ? 13.945 -16.109 -11.062 1 96.94 99 THR A N 1
ATOM 737 C CA . THR A 1 99 ? 14.336 -17.359 -10.414 1 96.94 99 THR A CA 1
ATOM 738 C C . THR A 1 99 ? 13.266 -18.438 -10.617 1 96.94 99 THR A C 1
ATOM 740 O O . THR A 1 99 ? 13.578 -19.625 -10.742 1 96.94 99 THR A O 1
ATOM 743 N N . TRP A 1 100 ? 11.992 -18.047 -10.586 1 97 100 TRP A N 1
ATOM 744 C CA . TRP A 1 100 ? 10.844 -18.922 -10.797 1 97 100 TRP A CA 1
ATOM 745 C C . TRP A 1 100 ? 9.945 -18.375 -11.906 1 97 100 TRP A C 1
ATOM 747 O O . TRP A 1 100 ? 8.828 -17.938 -11.648 1 97 100 TRP A O 1
ATOM 757 N N . PRO A 1 101 ? 10.359 -18.531 -13.141 1 97.56 101 PRO A N 1
ATOM 758 C CA . PRO A 1 101 ? 9.711 -17.828 -14.25 1 97.56 101 PRO A CA 1
ATOM 759 C C . PRO A 1 101 ? 8.305 -18.359 -14.531 1 97.56 101 PRO A C 1
ATOM 761 O O . PRO A 1 101 ? 7.523 -17.688 -15.227 1 97.56 101 PRO A O 1
ATOM 764 N N . GLU A 1 102 ? 7.961 -19.5 -14.039 1 98.12 102 GLU A N 1
ATOM 765 C CA . GLU A 1 102 ? 6.645 -20.094 -14.281 1 98.12 102 GLU A CA 1
ATOM 766 C C . GLU A 1 102 ? 5.594 -19.5 -13.344 1 98.12 102 GLU A C 1
ATOM 768 O O . GLU A 1 102 ? 4.395 -19.688 -13.555 1 98.12 102 GLU A O 1
ATOM 773 N N . LEU A 1 103 ? 6.082 -18.781 -12.305 1 98.44 103 LEU A N 1
ATOM 774 C CA . LEU A 1 103 ? 5.188 -18.188 -11.32 1 98.44 103 LEU A CA 1
ATOM 775 C C . LEU A 1 103 ? 5.043 -16.688 -11.555 1 98.44 103 LEU A C 1
ATOM 777 O O . LEU A 1 103 ? 5.941 -16.062 -12.109 1 98.44 103 LEU A O 1
ATOM 781 N N . ILE A 1 104 ? 3.928 -16.172 -11.203 1 98.69 104 ILE A N 1
ATOM 782 C CA . ILE A 1 104 ? 3.621 -14.742 -11.156 1 98.69 104 ILE A CA 1
ATOM 783 C C . ILE A 1 104 ? 2.812 -14.43 -9.898 1 98.69 104 ILE A C 1
ATOM 785 O O . ILE A 1 104 ? 2.012 -15.25 -9.445 1 98.69 104 ILE A O 1
ATOM 789 N N . HIS A 1 105 ? 3.039 -13.281 -9.352 1 98.75 105 HIS A N 1
ATOM 790 C CA . HIS A 1 105 ? 2.436 -12.961 -8.062 1 98.75 105 HIS A CA 1
ATOM 791 C C . HIS A 1 105 ? 1.685 -11.641 -8.109 1 98.75 105 HIS A C 1
ATOM 793 O O . HIS A 1 105 ? 2.25 -10.586 -7.801 1 98.75 105 HIS A O 1
ATOM 799 N N . PRO A 1 106 ? 0.396 -11.695 -8.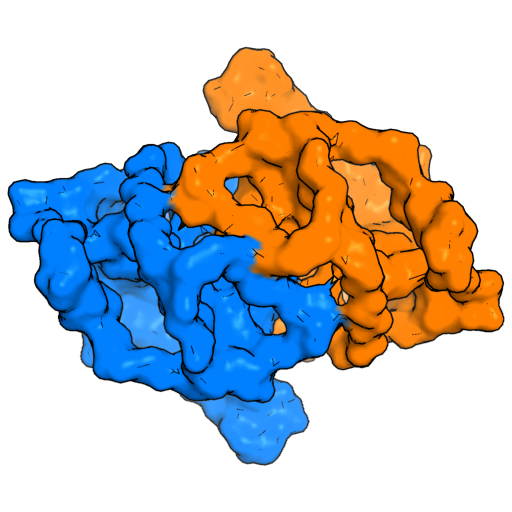508 1 98.69 106 PRO A N 1
ATOM 800 C CA . PRO A 1 106 ? -0.373 -10.453 -8.492 1 98.69 106 PRO A CA 1
ATOM 801 C C . PRO A 1 106 ? -0.571 -9.898 -7.082 1 98.69 106 PRO A C 1
ATOM 803 O O . PRO A 1 106 ? -0.744 -10.664 -6.129 1 98.69 106 PRO A O 1
ATOM 806 N N . PHE A 1 107 ? -0.436 -8.586 -7 1 98.44 107 PHE A N 1
ATOM 807 C CA . PHE A 1 107 ? -0.825 -7.938 -5.754 1 98.44 107 PHE A CA 1
ATOM 808 C C . PHE A 1 107 ? -2.316 -8.117 -5.496 1 98.44 107 PHE A C 1
ATOM 810 O O . PHE A 1 107 ? -3.141 -7.855 -6.375 1 98.44 107 PHE A O 1
ATOM 817 N N . ALA A 1 108 ? -2.658 -8.492 -4.281 1 98.38 108 ALA A N 1
ATOM 818 C CA . ALA A 1 108 ? -4.066 -8.695 -3.947 1 98.38 108 ALA A CA 1
ATOM 819 C C . ALA A 1 108 ? -4.875 -7.422 -4.199 1 98.38 108 ALA A C 1
ATOM 821 O O . ALA A 1 108 ? -6.02 -7.484 -4.656 1 98.38 108 ALA A O 1
ATOM 822 N N . SER A 1 109 ? -4.309 -6.258 -3.99 1 97.38 109 SER A N 1
ATOM 823 C CA . SER A 1 109 ? -4.988 -4.973 -4.098 1 97.38 109 SER A CA 1
ATOM 824 C C . SER A 1 109 ? -5.336 -4.648 -5.547 1 97.38 109 SER A C 1
ATOM 826 O O . SER A 1 109 ? -6.195 -3.801 -5.809 1 97.38 109 SER A O 1
ATOM 828 N N . ALA A 1 110 ? -4.668 -5.266 -6.469 1 98 110 ALA A N 1
ATOM 829 C CA . ALA A 1 110 ? -4.902 -4.988 -7.883 1 98 110 ALA A CA 1
ATOM 830 C C . ALA A 1 110 ? -6.027 -5.859 -8.438 1 98 110 ALA A C 1
ATOM 832 O O . ALA A 1 110 ? -6.52 -5.617 -9.539 1 98 110 ALA A O 1
ATOM 833 N N . ILE A 1 111 ? -6.43 -6.863 -7.691 1 98.5 111 ILE A N 1
ATOM 834 C CA . ILE A 1 111 ? -7.383 -7.848 -8.188 1 98.5 111 ILE A CA 1
ATOM 835 C C . ILE A 1 111 ? -8.812 -7.344 -7.973 1 98.5 111 ILE A C 1
ATOM 837 O O . ILE A 1 111 ? -9.156 -6.887 -6.879 1 98.5 111 ILE A O 1
ATOM 841 N N . ASP A 1 112 ? -9.555 -7.395 -9 1 97.56 112 ASP A N 1
ATOM 842 C CA . ASP A 1 112 ? -10.953 -6.977 -8.961 1 97.56 112 ASP A CA 1
ATOM 843 C C . ASP A 1 112 ? -11.867 -8.148 -8.602 1 97.56 112 ASP A C 1
ATOM 845 O O . ASP A 1 112 ? -12.945 -7.945 -8.031 1 97.56 112 ASP A O 1
ATOM 849 N N . THR A 1 113 ? -11.469 -9.367 -8.961 1 98.19 113 THR A N 1
ATOM 850 C CA . THR A 1 113 ? -12.195 -10.578 -8.594 1 98.19 113 THR A CA 1
ATOM 851 C C . THR A 1 113 ? -12.266 -10.734 -7.078 1 98.19 113 THR A C 1
ATOM 853 O O . THR A 1 113 ? -11.273 -10.508 -6.383 1 98.19 113 THR A O 1
ATOM 856 N N . GLU A 1 114 ? -13.492 -11.109 -6.605 1 97.62 114 GLU A N 1
ATOM 857 C CA . GLU A 1 114 ? -13.602 -11.383 -5.176 1 97.62 114 GLU A CA 1
ATOM 858 C C . GLU A 1 114 ? -12.672 -12.516 -4.758 1 97.62 114 GLU A C 1
ATOM 860 O O . GLU A 1 114 ? -12.695 -13.594 -5.352 1 97.62 114 GLU A O 1
ATOM 865 N N . LEU A 1 115 ? -11.898 -12.281 -3.732 1 98.5 115 LEU A N 1
ATOM 866 C CA . LEU A 1 115 ? -10.922 -13.266 -3.283 1 98.5 115 LEU A CA 1
ATOM 867 C C . LEU A 1 115 ? -11.414 -14.008 -2.047 1 98.5 115 LEU A C 1
ATOM 869 O O . LEU A 1 115 ? -12.172 -13.445 -1.246 1 98.5 115 LEU A O 1
ATOM 873 N N . PRO A 1 116 ? -11 -15.281 -1.891 1 98.5 116 PRO A N 1
ATOM 874 C CA . PRO A 1 116 ? -11.367 -16.016 -0.677 1 98.5 116 PRO A CA 1
ATOM 875 C C . PRO A 1 116 ? -10.727 -15.43 0.581 1 98.5 116 PRO A C 1
ATOM 877 O O . PRO A 1 116 ? -9.664 -14.805 0.506 1 98.5 116 PRO A O 1
ATOM 880 N N . VAL A 1 117 ? -11.367 -15.672 1.676 1 98.44 117 VAL A N 1
ATOM 881 C CA . VAL A 1 117 ? -10.898 -15.156 2.957 1 98.44 117 VAL A CA 1
ATOM 882 C C . VAL A 1 117 ? -10.023 -16.203 3.643 1 98.44 117 VAL A C 1
ATOM 884 O O . VAL A 1 117 ? -10.422 -17.375 3.77 1 98.44 117 VAL A O 1
ATOM 887 N N . ALA A 1 118 ? -8.859 -15.789 4.047 1 98.25 118 ALA A N 1
ATOM 888 C CA . ALA A 1 118 ? -7.953 -16.688 4.75 1 98.25 118 ALA A CA 1
ATOM 889 C C . ALA A 1 118 ? -8.445 -16.969 6.172 1 98.25 118 ALA A C 1
ATOM 891 O O . ALA A 1 118 ? -8.758 -16.031 6.914 1 98.25 118 ALA A O 1
ATOM 892 N N . GLU A 1 119 ? -8.492 -18.172 6.559 1 97.94 119 GLU A N 1
ATOM 893 C CA . GLU A 1 119 ? -8.82 -18.5 7.941 1 97.94 119 GLU A CA 1
ATOM 894 C C . GLU A 1 119 ? -7.723 -18.047 8.891 1 97.94 119 GLU A C 1
ATOM 896 O O . GLU A 1 119 ? -8.008 -17.5 9.961 1 97.94 119 GLU A O 1
ATOM 901 N N . GLU A 1 120 ? -6.52 -18.281 8.516 1 98.06 120 GLU A N 1
ATOM 902 C CA . GLU A 1 120 ? -5.324 -17.906 9.266 1 98.06 120 GLU A CA 1
ATOM 903 C C . GLU A 1 120 ? -4.336 -17.141 8.383 1 98.06 120 GLU A C 1
ATOM 905 O O . GLU A 1 120 ? -3.916 -17.656 7.336 1 98.06 120 GLU A O 1
ATOM 910 N N . MET A 1 121 ? -3.973 -15.992 8.891 1 97.94 121 MET A N 1
ATOM 911 C CA . MET A 1 121 ? -3.004 -15.211 8.125 1 97.94 121 MET A CA 1
ATOM 912 C C . MET A 1 121 ? -1.578 -15.57 8.531 1 97.94 121 MET A C 1
ATOM 914 O O . MET A 1 121 ? -1.356 -16.156 9.586 1 97.94 121 MET A O 1
ATOM 918 N N . VAL A 1 122 ? -0.7 -15.312 7.656 1 98.75 122 VAL A N 1
ATOM 919 C CA . VAL A 1 122 ? 0.732 -15.383 7.926 1 98.75 122 VAL A CA 1
ATOM 920 C C . VAL A 1 122 ? 1.348 -13.992 7.785 1 98.75 122 VAL A C 1
ATOM 922 O O . VAL A 1 122 ? 1.168 -13.328 6.758 1 98.75 122 VAL A O 1
ATOM 925 N N . CYS A 1 123 ? 1.98 -13.5 8.82 1 98.75 123 CYS A N 1
ATOM 926 C CA . CYS A 1 123 ? 2.66 -12.211 8.844 1 98.75 123 CYS A CA 1
ATOM 927 C C . CYS A 1 123 ? 4.172 -12.391 8.852 1 98.75 123 CYS A C 1
ATOM 929 O O . CYS A 1 123 ? 4.723 -13.039 9.742 1 98.75 123 CYS A O 1
ATOM 931 N N . VAL A 1 124 ? 4.801 -11.82 7.809 1 98.69 124 VAL A N 1
ATOM 932 C CA . VAL A 1 124 ? 6.227 -12.102 7.66 1 98.69 124 VAL A CA 1
ATOM 933 C C . VAL A 1 124 ? 7.012 -10.789 7.672 1 98.69 124 VAL A C 1
ATOM 935 O O . VAL A 1 124 ? 6.441 -9.711 7.477 1 98.69 124 VAL A O 1
ATOM 938 N N . LYS A 1 125 ? 8.352 -10.93 7.891 1 98.25 125 LYS A N 1
ATOM 939 C CA . LYS A 1 125 ? 9.312 -9.82 7.957 1 98.25 125 LYS A CA 1
ATOM 940 C C . LYS A 1 125 ? 8.984 -8.883 9.109 1 98.25 125 LYS A C 1
ATOM 942 O O . LYS A 1 125 ? 9.039 -7.66 8.961 1 98.25 125 LYS A O 1
ATOM 947 N N . GLY A 1 126 ? 8.625 -9.484 10.219 1 98 126 GLY A N 1
ATOM 948 C CA . GLY A 1 126 ? 8.406 -8.711 11.43 1 98 126 GLY A CA 1
ATOM 949 C C . GLY A 1 126 ? 9.633 -7.93 11.875 1 98 126 GLY A C 1
ATOM 950 O O . GLY A 1 126 ? 9.508 -6.914 12.555 1 98 126 GLY A O 1
ATOM 951 N N . ASP A 1 127 ? 10.766 -8.367 11.453 1 97 127 ASP A N 1
ATOM 952 C CA . ASP A 1 127 ? 12.016 -7.727 11.828 1 97 127 ASP A CA 1
ATOM 953 C C . ASP A 1 127 ? 12.18 -6.379 11.125 1 97 127 ASP A C 1
ATOM 955 O O . ASP A 1 127 ? 13.055 -5.586 11.492 1 97 127 ASP A O 1
ATOM 959 N N . SER A 1 128 ? 11.398 -6.113 10.195 1 96 128 SER A N 1
ATOM 960 C CA . SER A 1 128 ? 11.477 -4.867 9.438 1 96 128 SER A CA 1
ATOM 961 C C . SER A 1 128 ? 10.242 -4.004 9.664 1 96 128 SER A C 1
ATOM 963 O O . SER A 1 128 ? 10.164 -2.881 9.164 1 96 128 SER A O 1
ATOM 965 N N . LYS A 1 129 ? 9.312 -4.457 10.391 1 97.19 129 LYS A N 1
ATOM 966 C CA . LYS A 1 129 ? 8.055 -3.742 10.617 1 97.19 129 LYS A CA 1
ATOM 967 C C . LYS A 1 129 ? 8.242 -2.635 11.648 1 97.19 129 LYS A C 1
ATOM 969 O O . LYS A 1 129 ? 8.664 -2.893 12.781 1 97.19 129 LYS A O 1
ATOM 974 N N . PRO A 1 130 ? 7.941 -1.408 11.312 1 97.19 130 PRO A N 1
ATOM 975 C CA . PRO A 1 130 ? 7.984 -0.375 12.352 1 97.19 130 PRO A CA 1
ATOM 976 C C . PRO A 1 130 ? 6.977 -0.62 13.469 1 97.19 130 PRO A C 1
ATOM 978 O O . PRO A 1 130 ? 5.973 -1.308 13.266 1 97.19 130 PRO A O 1
ATOM 981 N N . GLU A 1 131 ? 7.188 -0.028 14.57 1 96.94 131 GLU A N 1
ATOM 982 C CA . GLU A 1 131 ? 6.355 -0.256 15.75 1 96.94 131 GLU A CA 1
ATOM 983 C C . GLU A 1 131 ? 4.941 0.281 15.539 1 96.94 131 GLU A C 1
ATOM 985 O O . GLU A 1 131 ? 3.973 -0.292 16.047 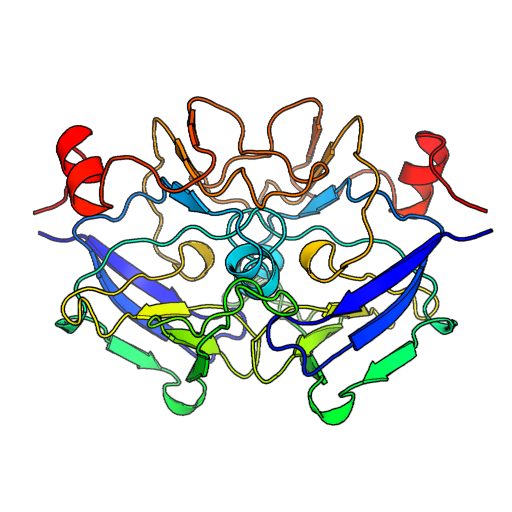1 96.94 131 GLU A O 1
ATOM 990 N N . TYR A 1 132 ? 4.773 1.32 14.789 1 97.75 132 TYR A N 1
ATOM 991 C CA . TYR A 1 132 ? 3.479 1.975 14.648 1 97.75 132 TYR A CA 1
ATOM 992 C C . TYR A 1 132 ? 2.561 1.175 13.727 1 97.75 132 TYR A C 1
ATOM 994 O O . TYR A 1 132 ? 1.353 1.42 13.68 1 97.75 132 TYR A O 1
ATOM 1002 N N . VAL A 1 133 ? 3.133 0.255 12.961 1 97.69 133 VAL A N 1
ATOM 1003 C CA . VAL A 1 133 ? 2.32 -0.596 12.102 1 97.69 133 VAL A CA 1
ATOM 1004 C C . VAL A 1 133 ? 1.757 -1.764 12.906 1 97.69 133 VAL A C 1
ATOM 1006 O O . VAL A 1 133 ? 2.484 -2.416 13.656 1 97.69 133 VAL A O 1
ATOM 1009 N N . ARG A 1 134 ? 0.487 -2.014 12.75 1 97.62 134 ARG A N 1
ATOM 1010 C CA . ARG A 1 134 ? -0.16 -3.129 13.43 1 97.62 134 ARG A CA 1
ATOM 1011 C C . ARG A 1 134 ? -0.422 -4.281 12.469 1 97.62 134 ARG A C 1
ATOM 1013 O O . ARG A 1 134 ? -0.796 -4.062 11.312 1 97.62 134 ARG A O 1
ATOM 1020 N N . TRP A 1 135 ? -0.203 -5.461 12.953 1 98.38 135 TRP A N 1
ATOM 1021 C CA . TRP A 1 135 ? -0.591 -6.641 12.188 1 98.38 135 TRP A CA 1
ATOM 1022 C C . TRP A 1 135 ? -2.107 -6.719 12.031 1 98.38 135 TRP A C 1
ATOM 1024 O O . TRP A 1 135 ? -2.846 -6.078 12.789 1 98.38 135 TRP A O 1
ATOM 1034 N N . PRO A 1 136 ? -2.58 -7.488 11.039 1 98.06 136 PRO A N 1
ATOM 1035 C CA . PRO A 1 136 ? -4.027 -7.664 10.898 1 98.06 136 PRO A CA 1
ATOM 1036 C C . PRO A 1 136 ? -4.656 -8.398 12.078 1 98.06 136 PRO A C 1
ATOM 1038 O O . PRO A 1 136 ? -4.012 -9.258 12.688 1 98.06 136 PRO A O 1
ATOM 1041 N N . GLU A 1 137 ? -5.859 -8.094 12.406 1 98.31 137 GLU A N 1
ATOM 1042 C CA . GLU A 1 137 ? -6.559 -8.766 13.5 1 98.31 137 GLU A CA 1
ATOM 1043 C C . GLU A 1 137 ? -6.902 -10.203 13.133 1 98.31 137 GLU A C 1
ATOM 1045 O O . GLU A 1 137 ? -6.836 -10.586 11.961 1 98.31 137 GLU A O 1
ATOM 1050 N N . GLY A 1 138 ? -7.242 -11.031 14.172 1 98.19 138 GLY A N 1
ATOM 1051 C CA . GLY A 1 138 ? -7.66 -12.406 13.945 1 98.19 138 GLY A CA 1
ATOM 1052 C C . GLY A 1 138 ? -6.512 -13.398 14.023 1 98.19 138 GLY A C 1
ATOM 1053 O O . GLY A 1 138 ? -5.398 -13.039 14.414 1 98.19 138 GLY A O 1
ATOM 1054 N N . LYS A 1 139 ? -6.812 -14.688 13.656 1 98.62 139 LYS A N 1
ATOM 1055 C CA . LYS A 1 139 ? -5.832 -15.766 13.711 1 98.62 139 LYS A CA 1
ATOM 1056 C C . LYS A 1 139 ? -4.688 -15.523 12.734 1 98.62 139 LYS A C 1
ATOM 1058 O O . LYS A 1 139 ? -4.918 -15.195 11.57 1 98.62 139 LYS A O 1
ATOM 1063 N N . LYS A 1 140 ? -3.461 -15.625 13.273 1 98.56 140 LYS A N 1
ATOM 1064 C CA . LYS A 1 140 ? -2.293 -15.406 12.422 1 98.56 140 LYS A CA 1
ATOM 1065 C C . LYS A 1 140 ? -1.054 -16.078 13.016 1 98.56 140 LYS A C 1
ATOM 1067 O O . LYS A 1 140 ? -1.008 -16.359 14.219 1 98.56 140 LYS A O 1
ATOM 1072 N N . LYS A 1 141 ? -0.163 -16.391 12.227 1 98.56 141 LYS A N 1
ATOM 1073 C CA . LYS A 1 141 ? 1.217 -16.703 12.586 1 98.56 141 LYS A CA 1
ATOM 1074 C C . LYS A 1 141 ? 2.158 -15.562 12.203 1 98.56 141 LYS A C 1
ATOM 1076 O O . LYS A 1 141 ? 2.064 -15.016 11.094 1 98.56 141 LYS A O 1
ATOM 1081 N N . VAL A 1 142 ? 3.006 -15.203 13.141 1 98.69 142 VAL A N 1
ATOM 1082 C CA . VAL A 1 142 ? 3.906 -14.078 12.914 1 98.69 142 VAL A CA 1
ATOM 1083 C C . VAL A 1 142 ? 5.352 -14.57 12.898 1 98.69 142 VAL A C 1
ATOM 1085 O O . VAL A 1 142 ? 5.766 -15.328 13.781 1 98.69 142 VAL A O 1
ATOM 1088 N N . TYR A 1 143 ? 6.105 -14.117 11.883 1 98.75 143 TYR A N 1
ATOM 1089 C CA . TYR A 1 143 ? 7.512 -14.477 11.734 1 98.75 143 TYR A CA 1
ATOM 1090 C C . TYR A 1 143 ? 8.383 -13.227 11.625 1 98.75 143 TYR A C 1
ATOM 1092 O O . TYR A 1 143 ? 8 -12.25 10.977 1 98.75 143 TYR A O 1
ATOM 1100 N N . GLU A 1 144 ? 9.586 -13.266 12.188 1 98.12 144 GLU A N 1
ATOM 1101 C CA . GLU A 1 144 ? 10.539 -12.18 12 1 98.12 144 GLU A CA 1
ATOM 1102 C C . GLU A 1 144 ? 11.109 -12.18 10.586 1 98.12 144 GLU A C 1
ATOM 1104 O O . GLU A 1 144 ? 11.375 -11.117 10.023 1 98.12 144 GLU A O 1
ATOM 1109 N N . GLY A 1 145 ? 11.383 -13.242 10.039 1 97.38 145 GLY A N 1
ATOM 1110 C CA . GLY A 1 145 ? 11.75 -13.438 8.648 1 97.38 145 GLY A CA 1
ATOM 1111 C C . GLY A 1 145 ? 10.617 -13.977 7.797 1 97.38 145 GLY A C 1
ATOM 1112 O O . GLY A 1 145 ? 9.484 -13.516 7.902 1 97.38 145 GLY A O 1
ATOM 1113 N N . TYR A 1 146 ? 10.961 -14.867 6.902 1 96.69 146 TYR A N 1
ATOM 1114 C CA . TYR A 1 146 ? 9.938 -15.531 6.102 1 96.69 146 TYR A CA 1
ATOM 1115 C C . TYR A 1 146 ? 9.422 -16.781 6.805 1 96.69 146 TYR A C 1
ATOM 1117 O O . TYR A 1 146 ? 10.109 -17.359 7.648 1 96.69 146 TYR A O 1
ATOM 1125 N N . GLY A 1 147 ? 8.203 -17.109 6.469 1 94.12 147 GLY A N 1
ATOM 1126 C CA . GLY A 1 147 ? 7.59 -18.297 7.055 1 94.12 147 GLY A CA 1
ATOM 1127 C C . GLY A 1 147 ? 8.148 -19.594 6.496 1 94.12 147 GLY A C 1
ATOM 1128 O O . GLY A 1 147 ? 9.117 -19.578 5.738 1 94.12 147 GLY A O 1
ATOM 1129 N N . GLU A 1 148 ? 7.504 -20.672 6.898 1 94.12 148 GLU A N 1
ATOM 1130 C CA . GLU A 1 148 ? 8.039 -22 6.633 1 94.12 148 GLU A CA 1
ATOM 1131 C C . GLU A 1 148 ? 7.566 -22.516 5.277 1 94.12 148 GLU A C 1
ATOM 1133 O O . GLU A 1 148 ? 8.258 -23.328 4.641 1 94.12 148 GLU A O 1
ATOM 1138 N N . PHE A 1 149 ? 6.426 -22.062 4.879 1 96 149 PHE A N 1
ATOM 1139 C CA . PHE A 1 149 ? 5.801 -22.625 3.693 1 96 149 PHE A CA 1
ATOM 1140 C C . PHE A 1 149 ? 5.898 -21.672 2.516 1 96 149 PHE A C 1
ATOM 1142 O O . PHE A 1 149 ? 5.754 -20.453 2.684 1 96 149 PHE A O 1
ATOM 1149 N N . SER A 1 150 ? 6.176 -22.219 1.335 1 96.62 150 SER A N 1
ATOM 1150 C CA . SER A 1 150 ? 5.91 -21.469 0.117 1 96.62 150 SER A CA 1
ATOM 1151 C C . SER A 1 150 ? 4.418 -21.188 -0.05 1 96.62 150 SER A C 1
ATOM 1153 O O . SER A 1 150 ? 3.596 -21.766 0.67 1 96.62 150 SER A O 1
ATOM 1155 N N . ILE A 1 151 ? 4.098 -20.359 -0.969 1 97.81 151 ILE A N 1
ATOM 1156 C CA . ILE A 1 151 ? 2.695 -20.047 -1.246 1 97.81 151 ILE A CA 1
ATOM 1157 C C . ILE A 1 151 ? 1.958 -21.328 -1.629 1 97.81 151 ILE A C 1
ATOM 1159 O O . ILE A 1 151 ? 0.864 -21.609 -1.125 1 97.81 151 ILE A O 1
ATOM 1163 N N . GLU A 1 152 ? 2.568 -22.125 -2.49 1 97.31 152 GLU A N 1
ATOM 1164 C CA . GLU A 1 152 ? 1.97 -23.391 -2.904 1 97.31 152 GLU A CA 1
ATOM 1165 C C . GLU A 1 152 ? 1.799 -24.344 -1.717 1 97.31 152 GLU A C 1
ATOM 1167 O O . GLU A 1 152 ? 0.719 -24.891 -1.513 1 97.31 152 GLU A O 1
ATOM 1172 N N . GLU A 1 153 ? 2.83 -24.5 -0.942 1 98.06 153 GLU A N 1
ATOM 1173 C CA . GLU A 1 153 ? 2.803 -25.422 0.187 1 98.06 153 GLU A CA 1
ATOM 1174 C C . GLU A 1 153 ? 1.732 -25.031 1.2 1 98.06 153 GLU A C 1
ATOM 1176 O O . GLU A 1 153 ? 1.029 -25.891 1.737 1 98.06 153 GLU A O 1
ATOM 1181 N N . TRP A 1 154 ? 1.633 -23.734 1.501 1 98.19 154 TRP A N 1
ATOM 1182 C CA . TRP A 1 154 ? 0.621 -23.281 2.445 1 98.19 154 TRP A CA 1
ATOM 1183 C C . TRP A 1 154 ? -0.781 -23.609 1.947 1 98.19 154 TRP A C 1
ATOM 1185 O O . TRP A 1 154 ? -1.609 -24.125 2.703 1 98.19 154 TRP A O 1
ATOM 1195 N N . HIS A 1 155 ? -1.082 -23.328 0.692 1 98.56 155 HIS A N 1
ATOM 1196 C CA . HIS A 1 155 ? -2.408 -23.578 0.138 1 98.56 155 HIS A CA 1
ATOM 1197 C C . HIS A 1 155 ? -2.762 -25.062 0.185 1 98.56 155 HIS A C 1
ATOM 1199 O O . HIS A 1 155 ? -3.906 -25.422 0.465 1 98.56 155 HIS A O 1
ATOM 1205 N N . LYS A 1 156 ? -1.788 -25.891 -0.109 1 98.12 156 LYS A N 1
ATOM 1206 C CA . LYS A 1 156 ? -2.016 -27.328 -0.049 1 98.12 156 LYS A CA 1
ATOM 1207 C C . LYS A 1 156 ? -2.24 -27.797 1.388 1 98.12 156 LYS A C 1
ATOM 1209 O O . LYS A 1 156 ? -3.16 -28.578 1.658 1 98.12 156 LYS A O 1
ATOM 1214 N N . GLU A 1 157 ? -1.377 -27.297 2.297 1 97.25 157 GLU A N 1
ATOM 1215 C CA . GLU A 1 157 ? -1.492 -27.656 3.709 1 97.25 157 GLU A CA 1
ATOM 1216 C C . GLU A 1 157 ? -2.857 -27.281 4.266 1 97.25 157 GLU A C 1
ATOM 1218 O O . GLU A 1 157 ? -3.424 -27.984 5.094 1 97.25 157 GLU A O 1
ATOM 1223 N N . LYS A 1 158 ? -3.434 -26.156 3.818 1 97.25 158 LYS A N 1
ATOM 1224 C CA . LYS A 1 158 ? -4.691 -25.641 4.352 1 97.25 158 LYS A CA 1
ATOM 1225 C C . LYS A 1 158 ? -5.883 -26.172 3.559 1 97.25 158 LYS A C 1
ATOM 1227 O O . LYS A 1 158 ? -7.035 -25.906 3.9 1 97.25 158 LYS A O 1
ATOM 1232 N N . GLY A 1 159 ? -5.637 -26.906 2.439 1 97 159 GLY A N 1
ATOM 1233 C CA . GLY A 1 159 ? -6.703 -27.516 1.652 1 97 159 GLY A CA 1
ATOM 1234 C C . GLY A 1 159 ? -7.418 -26.516 0.757 1 97 159 GLY A C 1
ATOM 1235 O O . GLY A 1 159 ? -8.594 -26.703 0.433 1 97 159 GLY A O 1
ATOM 1236 N N . VAL A 1 160 ? -6.777 -25.406 0.386 1 97.19 160 VAL A N 1
ATOM 1237 C CA . VAL A 1 160 ? -7.43 -24.375 -0.412 1 97.19 160 VAL A CA 1
ATOM 1238 C C . VAL A 1 160 ? -6.719 -24.234 -1.756 1 97.19 160 VAL A C 1
ATOM 1240 O O . VAL A 1 160 ? -6.914 -23.25 -2.467 1 97.19 160 VAL A O 1
ATOM 1243 N N . TRP A 1 161 ? -5.828 -25.188 -2.092 1 97.25 161 TRP A N 1
ATOM 1244 C CA . TRP A 1 161 ? -5.242 -25.281 -3.426 1 97.25 161 TRP A CA 1
ATOM 1245 C C . TRP A 1 161 ? -6.312 -25.594 -4.469 1 97.25 161 TRP A C 1
ATOM 1247 O O . TRP A 1 161 ? -7.129 -26.484 -4.277 1 97.25 161 TRP A O 1
ATOM 1257 N N . VAL A 1 162 ? -6.309 -24.797 -5.547 1 95.56 162 VAL A N 1
ATOM 1258 C CA . VAL A 1 162 ? -7.281 -25.031 -6.613 1 95.56 162 VAL A CA 1
ATOM 1259 C C . VAL A 1 162 ? -6.594 -25.688 -7.805 1 95.56 162 VAL A C 1
ATOM 1261 O O . VAL A 1 162 ? -5.719 -25.078 -8.438 1 95.56 162 VAL A O 1
ATOM 1264 N N . GLU A 1 163 ? -6.961 -26.891 -8.219 1 90.25 163 GLU A N 1
ATOM 1265 C CA . GLU A 1 163 ? -6.301 -27.734 -9.219 1 90.25 163 GLU A CA 1
ATOM 1266 C C . GLU A 1 163 ? -6.496 -27.172 -10.617 1 90.25 163 GLU A C 1
ATOM 1268 O O . GLU A 1 163 ? -7.535 -26.578 -10.922 1 90.25 163 GLU A O 1
ATOM 1273 N N . MET B 1 1 ? 7.031 22.75 19.531 1 92.19 1 MET B N 1
ATOM 1274 C CA . MET B 1 1 ? 7.453 22.859 18.141 1 92.19 1 MET B CA 1
ATOM 1275 C C . MET B 1 1 ? 6.992 21.641 17.328 1 92.19 1 MET B C 1
ATOM 1277 O O . MET B 1 1 ? 7.059 20.516 17.812 1 92.19 1 MET B O 1
ATOM 1281 N N . PRO B 1 2 ? 6.559 21.906 16.094 1 97.81 2 PRO B N 1
ATOM 1282 C CA . PRO B 1 2 ? 6.109 20.766 15.297 1 97.81 2 PRO B CA 1
ATOM 1283 C C . PRO B 1 2 ? 7.207 19.734 15.062 1 97.81 2 PRO B C 1
ATOM 1285 O O . PRO B 1 2 ? 8.391 20.078 15.102 1 97.81 2 PRO B O 1
ATOM 1288 N N . MET B 1 3 ? 6.805 18.484 14.906 1 98.56 3 MET B N 1
ATOM 1289 C CA . MET B 1 3 ? 7.754 17.391 14.656 1 98.56 3 MET B CA 1
ATOM 1290 C C . MET B 1 3 ? 8.281 17.453 13.227 1 98.56 3 MET B C 1
ATOM 1292 O O . MET B 1 3 ? 7.504 17.578 12.281 1 98.56 3 MET B O 1
ATOM 1296 N N . LYS B 1 4 ? 9.594 17.422 13.086 1 98.81 4 LYS B N 1
ATOM 1297 C CA . LYS B 1 4 ? 10.172 17.312 11.75 1 98.81 4 LYS B CA 1
ATOM 1298 C C . LYS B 1 4 ? 10.055 15.883 11.219 1 98.81 4 LYS B C 1
ATOM 1300 O O . LYS B 1 4 ? 10.523 14.938 11.852 1 98.81 4 LYS B O 1
ATOM 1305 N N . LEU B 1 5 ? 9.461 15.711 10.055 1 98.81 5 LEU B N 1
ATOM 1306 C CA . LEU B 1 5 ? 9.359 14.43 9.359 1 98.81 5 LEU B CA 1
ATOM 1307 C C . LEU B 1 5 ? 10.289 14.391 8.148 1 98.81 5 LEU B C 1
ATOM 1309 O O . LEU B 1 5 ? 10.289 15.32 7.34 1 98.81 5 LEU B O 1
ATOM 1313 N N . GLU B 1 6 ? 11.055 13.406 8.094 1 98.88 6 GLU B N 1
ATOM 1314 C CA . GLU B 1 6 ? 11.852 13.094 6.91 1 98.88 6 GLU B CA 1
ATOM 1315 C C . GLU B 1 6 ? 11.32 11.852 6.203 1 98.88 6 GLU B C 1
ATOM 1317 O O . GLU B 1 6 ? 10.953 10.867 6.855 1 98.88 6 GLU B O 1
ATOM 1322 N N . GLY B 1 7 ? 11.227 11.977 4.875 1 98.56 7 GLY B N 1
ATOM 1323 C CA . GLY B 1 7 ? 10.711 10.867 4.098 1 98.56 7 GLY B CA 1
ATOM 1324 C C . GLY B 1 7 ? 11.445 10.656 2.789 1 98.56 7 GLY B C 1
ATOM 1325 O O . GLY B 1 7 ? 12.234 11.508 2.373 1 98.56 7 GLY B O 1
ATOM 1326 N N . SER B 1 8 ? 11.227 9.516 2.172 1 98.5 8 SER B N 1
ATOM 1327 C CA . SER B 1 8 ? 11.82 9.172 0.883 1 98.5 8 SER B CA 1
ATOM 1328 C C . SER B 1 8 ? 11.039 8.055 0.198 1 98.5 8 SER B C 1
ATOM 1330 O O . SER B 1 8 ? 10.227 7.375 0.834 1 98.5 8 SER B O 1
ATOM 1332 N N . CYS B 1 9 ? 11.258 7.953 -1.124 1 98.5 9 CYS B N 1
ATOM 1333 C CA . CYS B 1 9 ? 10.703 6.824 -1.858 1 98.5 9 CYS B CA 1
ATOM 1334 C C . CYS B 1 9 ? 11.578 5.59 -1.717 1 98.5 9 CYS B C 1
ATOM 1336 O O . CYS B 1 9 ? 12.641 5.645 -1.089 1 98.5 9 CYS B O 1
ATOM 1338 N N . GLN B 1 10 ? 11.133 4.461 -2.244 1 97.88 10 GLN B N 1
ATOM 1339 C CA . GLN B 1 10 ? 11.844 3.193 -2.086 1 97.88 10 GLN B CA 1
ATOM 1340 C C . GLN B 1 10 ? 13.164 3.203 -2.844 1 97.88 10 GLN B C 1
ATOM 1342 O O . GLN B 1 10 ? 14.172 2.695 -2.348 1 97.88 10 GLN B O 1
ATOM 1347 N N . CYS B 1 11 ? 13.234 3.777 -4.043 1 98 11 CYS B N 1
ATOM 1348 C CA . CYS B 1 11 ? 14.43 3.727 -4.875 1 98 11 CYS B CA 1
ATOM 1349 C C . CYS B 1 11 ? 15.453 4.766 -4.426 1 98 11 CYS B C 1
ATOM 1351 O O . CYS B 1 11 ? 16.609 4.742 -4.863 1 98 11 CYS B O 1
ATOM 1353 N N . GLY B 1 12 ? 15.055 5.688 -3.637 1 97.75 12 GLY B N 1
ATOM 1354 C CA . GLY B 1 12 ? 15.984 6.66 -3.078 1 97.75 12 GLY B CA 1
ATOM 1355 C C . GLY B 1 12 ? 16.141 7.895 -3.945 1 97.75 12 GLY B C 1
ATOM 1356 O O . GLY B 1 12 ? 16.875 8.82 -3.586 1 97.75 12 GLY B O 1
ATOM 1357 N N . LEU B 1 13 ? 15.414 7.988 -5.008 1 98.56 13 LEU B N 1
ATOM 1358 C CA . LEU B 1 13 ? 15.578 9.117 -5.922 1 98.56 13 LEU B CA 1
ATOM 1359 C C . LEU B 1 13 ? 14.859 10.352 -5.391 1 98.56 13 LEU B C 1
ATOM 1361 O O . LEU B 1 13 ? 15.203 11.477 -5.758 1 98.56 13 LEU B O 1
ATOM 1365 N N . VAL B 1 14 ? 13.859 10.203 -4.559 1 98.88 14 VAL B N 1
ATOM 1366 C CA . VAL B 1 14 ? 13.133 11.336 -3.988 1 98.88 14 VAL B CA 1
ATOM 1367 C C . VAL B 1 14 ? 13.312 11.352 -2.473 1 98.88 14 VAL B C 1
ATOM 1369 O O . VAL B 1 14 ? 13.141 10.328 -1.807 1 98.88 14 VAL B O 1
ATOM 1372 N N . GLU B 1 15 ? 13.695 12.391 -1.941 1 98.81 15 GLU B N 1
ATOM 1373 C CA . GLU B 1 15 ? 13.75 12.68 -0.512 1 98.81 15 GLU B CA 1
ATOM 1374 C C . GLU B 1 15 ? 13.055 14 -0.189 1 98.81 15 GLU B C 1
ATOM 1376 O O . GLU B 1 15 ? 13.141 14.961 -0.957 1 98.81 15 GLU B O 1
ATOM 1381 N N . PHE B 1 16 ? 12.383 14.055 0.954 1 98.94 16 PHE B N 1
ATOM 1382 C CA . PHE B 1 16 ? 11.664 15.266 1.333 1 98.94 16 PHE B CA 1
ATOM 1383 C C . PHE B 1 16 ? 11.57 15.383 2.85 1 98.94 16 PHE B C 1
ATOM 1385 O O . PHE B 1 16 ? 11.852 14.43 3.572 1 98.94 16 PHE B O 1
ATOM 1392 N N . SER B 1 17 ? 11.25 16.578 3.299 1 98.94 17 SER B N 1
ATOM 1393 C CA . SER B 1 17 ? 10.961 16.828 4.707 1 98.94 17 SER B CA 1
ATOM 1394 C C . SER B 1 17 ? 9.82 17.828 4.875 1 98.94 17 SER B C 1
ATOM 1396 O O . SER B 1 17 ? 9.484 18.547 3.936 1 98.94 17 SER B O 1
ATOM 1398 N N . LEU B 1 18 ? 9.211 17.812 6.027 1 98.88 18 LEU B N 1
ATOM 1399 C CA . LEU B 1 18 ? 8.195 18.781 6.41 1 98.88 18 LEU B CA 1
ATOM 1400 C C . LEU B 1 18 ? 7.977 18.781 7.922 1 98.88 18 LEU B C 1
ATOM 1402 O O . LEU B 1 18 ? 8.531 17.938 8.625 1 98.88 18 LEU B O 1
ATOM 1406 N N . GLN B 1 19 ? 7.195 19.688 8.336 1 98.94 19 GLN B N 1
ATOM 1407 C CA . GLN B 1 19 ? 6.836 19.766 9.75 1 98.94 19 GLN B CA 1
ATOM 1408 C C . GLN B 1 19 ? 5.402 19.297 9.977 1 98.94 19 GLN B C 1
ATOM 1410 O O . GLN B 1 19 ? 4.516 19.562 9.164 1 98.94 19 GLN B O 1
ATOM 1415 N N . SER B 1 20 ? 5.203 18.625 11.07 1 98.88 20 SER B N 1
ATOM 1416 C CA . SER B 1 20 ? 3.887 18.062 11.375 1 98.88 20 SER B CA 1
ATOM 1417 C C . SER B 1 20 ? 3.461 18.391 12.797 1 98.88 20 SER B C 1
ATOM 1419 O O . SER B 1 20 ? 4.238 18.234 13.742 1 98.88 20 SER B O 1
ATOM 1421 N N . GLN B 1 21 ? 2.234 18.859 12.953 1 98.69 21 GLN B N 1
ATOM 1422 C CA . GLN B 1 21 ? 1.621 19.016 14.273 1 98.69 21 GLN B CA 1
ATOM 1423 C C . GLN B 1 21 ? 0.773 17.781 14.617 1 98.69 21 GLN B C 1
ATOM 1425 O O . GLN B 1 21 ? 0.272 17.672 15.742 1 98.69 21 GLN B O 1
ATOM 1430 N N . THR B 1 22 ? 0.577 16.875 13.68 1 98.69 22 THR B N 1
ATOM 1431 C CA . THR B 1 22 ? -0.26 15.688 13.82 1 98.69 22 THR B CA 1
ATOM 1432 C C . THR B 1 22 ? 0.467 14.445 13.312 1 98.69 22 THR B C 1
ATOM 1434 O O . THR B 1 22 ? 0 13.789 12.383 1 98.69 22 THR B O 1
ATOM 1437 N N . PRO B 1 23 ? 1.555 14.062 13.938 1 98.75 23 PRO B N 1
ATOM 1438 C CA . PRO B 1 23 ? 2.469 13.055 13.391 1 98.75 23 PRO B CA 1
ATOM 1439 C C . PRO B 1 23 ? 2.029 11.625 13.695 1 98.75 23 PRO B C 1
ATOM 1441 O O . PRO B 1 23 ? 2.664 10.672 13.242 1 98.75 23 PRO B O 1
ATOM 1444 N N . VAL B 1 24 ? 0.945 11.344 14.43 1 98.75 24 VAL B N 1
ATOM 1445 C CA . VAL B 1 24 ? 0.564 10 14.836 1 98.75 24 VAL B CA 1
ATOM 1446 C C . VAL B 1 24 ? -0.195 9.312 13.703 1 98.75 24 VAL B C 1
ATOM 1448 O O . VAL B 1 24 ? -1.248 9.789 13.273 1 98.75 24 VAL B O 1
ATOM 1451 N N . PRO B 1 25 ? 0.286 8.25 13.148 1 98.69 25 PRO B N 1
ATOM 1452 C CA . PRO B 1 25 ? -0.441 7.504 12.117 1 98.69 25 PRO B CA 1
ATOM 1453 C C . PRO B 1 25 ? -1.592 6.68 12.695 1 98.69 25 PRO B C 1
ATOM 1455 O O . PRO B 1 25 ? -1.437 5.48 12.93 1 98.69 25 PRO B O 1
ATOM 1458 N N . TYR B 1 26 ? -2.787 7.23 12.781 1 98.44 26 TYR B N 1
ATOM 1459 C CA . TYR B 1 26 ? -3.844 6.598 13.562 1 98.44 26 TYR B CA 1
ATOM 1460 C C . TYR B 1 26 ? -4.977 6.117 12.664 1 98.44 26 TYR B C 1
ATOM 1462 O O . TYR B 1 26 ? -5.766 5.254 13.062 1 98.44 26 TYR B O 1
ATOM 1470 N N . GLN B 1 27 ? -5.145 6.695 11.516 1 98.56 27 GLN B N 1
ATOM 1471 C CA . GLN B 1 27 ? -6.336 6.453 10.719 1 98.56 27 GLN B CA 1
ATOM 1472 C C . GLN B 1 27 ? -5.988 5.707 9.43 1 98.56 27 GLN B C 1
ATOM 1474 O O . GLN B 1 27 ? -5.246 6.219 8.586 1 98.56 27 GLN B O 1
ATOM 1479 N N . VAL B 1 28 ? -6.531 4.504 9.289 1 98.19 28 VAL B N 1
ATOM 1480 C CA . VAL B 1 28 ? -6.355 3.746 8.055 1 98.19 28 VAL B CA 1
ATOM 1481 C C . VAL B 1 28 ? -7.633 3.816 7.219 1 98.19 28 VAL B C 1
ATOM 1483 O O . VAL B 1 28 ? -8.734 3.6 7.734 1 98.19 28 VAL B O 1
ATOM 1486 N N . CYS B 1 29 ? -7.523 4.195 5.992 1 98 29 CYS B N 1
ATOM 1487 C CA . CYS B 1 29 ? -8.641 4.234 5.055 1 98 29 CYS B CA 1
ATOM 1488 C C . CYS B 1 29 ? -8.602 3.037 4.109 1 98 29 CYS B C 1
ATOM 1490 O O . CYS B 1 29 ? -7.602 2.811 3.428 1 98 29 CYS B O 1
ATOM 1492 N N . ALA B 1 30 ? -9.664 2.301 3.992 1 97.31 30 ALA B N 1
ATOM 1493 C CA . ALA B 1 30 ? -9.695 1.068 3.209 1 97.31 30 ALA B CA 1
ATOM 1494 C C . ALA B 1 30 ? -10.492 1.253 1.923 1 97.31 30 ALA B C 1
ATOM 1496 O O . ALA B 1 30 ? -10.961 0.277 1.329 1 97.31 30 ALA B O 1
ATOM 1497 N N . CYS B 1 31 ? -10.703 2.467 1.466 1 96.81 31 CYS B N 1
ATOM 1498 C CA . CYS B 1 31 ? -11.438 2.654 0.216 1 96.81 31 CYS B CA 1
ATOM 1499 C C . CYS B 1 31 ? -10.664 2.064 -0.958 1 96.81 31 CYS B C 1
ATOM 1501 O O . CYS B 1 31 ? -9.484 1.731 -0.827 1 96.81 31 CYS B O 1
ATOM 1503 N N . SER B 1 32 ? -11.312 1.985 -2.105 1 95.75 32 SER B N 1
ATOM 1504 C CA . SER B 1 32 ? -10.711 1.343 -3.266 1 95.75 32 SER B CA 1
ATOM 1505 C C . SER B 1 32 ? -9.5 2.127 -3.764 1 95.75 32 SER B C 1
ATOM 1507 O O . SER B 1 32 ? -8.508 1.538 -4.207 1 95.75 32 SER B O 1
ATOM 1509 N N . ILE B 1 33 ? -9.555 3.449 -3.697 1 97.25 33 ILE B N 1
ATOM 1510 C CA . ILE B 1 33 ? -8.414 4.254 -4.137 1 97.25 33 ILE B CA 1
ATOM 1511 C C . ILE B 1 33 ? -7.203 3.955 -3.262 1 97.25 33 ILE B C 1
ATOM 1513 O O . ILE B 1 33 ? -6.121 3.648 -3.773 1 97.25 33 ILE B O 1
ATOM 1517 N N . CYS B 1 34 ? -7.402 3.961 -1.927 1 97.25 34 CYS B N 1
ATOM 1518 C CA . CYS B 1 34 ? -6.297 3.773 -0.992 1 97.25 34 CYS B CA 1
ATOM 1519 C C . CYS B 1 34 ? -5.707 2.373 -1.119 1 97.25 34 CYS B C 1
ATOM 1521 O O . CYS B 1 34 ? -4.496 2.189 -0.976 1 97.25 34 CYS B O 1
ATOM 1523 N N . ARG B 1 35 ? -6.566 1.46 -1.412 1 96.44 35 ARG B N 1
ATOM 1524 C CA . ARG B 1 35 ? -6.059 0.097 -1.537 1 96.44 35 ARG B CA 1
ATOM 1525 C C . ARG B 1 35 ? -5.316 -0.091 -2.855 1 96.44 35 ARG B C 1
ATOM 1527 O O . ARG B 1 35 ? -4.211 -0.637 -2.877 1 96.44 35 ARG B O 1
ATOM 1534 N N . LYS B 1 36 ? -5.773 0.396 -3.926 1 96.38 36 LYS B N 1
ATOM 1535 C CA . LYS B 1 36 ? -5.129 0.202 -5.223 1 96.38 36 LYS B CA 1
ATOM 1536 C C . LYS B 1 36 ? -3.857 1.038 -5.336 1 96.38 36 LYS B C 1
ATOM 1538 O O . LYS B 1 36 ? -2.887 0.619 -5.969 1 96.38 36 LYS B O 1
ATOM 1543 N N . CYS B 1 37 ? -3.814 2.205 -4.711 1 93.44 37 CYS B N 1
ATOM 1544 C CA . CYS B 1 37 ? -2.641 3.066 -4.801 1 93.44 37 CYS B CA 1
ATOM 1545 C C . CYS B 1 37 ? -1.682 2.805 -3.646 1 93.44 37 CYS B C 1
ATOM 1547 O O . CYS B 1 37 ? -0.492 3.109 -3.74 1 93.44 37 CYS B O 1
ATOM 1549 N N . GLY B 1 38 ? -2.203 2.293 -2.596 1 87 38 GLY B N 1
ATOM 1550 C CA . GLY B 1 38 ? -1.399 2.27 -1.384 1 87 38 GLY B CA 1
ATOM 1551 C C . GLY B 1 38 ? -1.206 0.875 -0.82 1 87 38 GLY B C 1
ATOM 1552 O O . GLY B 1 38 ? -0.367 0.666 0.058 1 87 38 GLY B O 1
ATOM 1553 N N . GLY B 1 39 ? -2.059 0.012 -1.197 1 87.81 39 GLY B N 1
ATOM 1554 C CA . GLY B 1 39 ? -1.74 -1.354 -0.817 1 87.81 39 GLY B CA 1
ATOM 1555 C C . GLY B 1 39 ? -2.895 -2.072 -0.144 1 87.81 39 GLY B C 1
ATOM 1556 O O . GLY B 1 39 ? -3.977 -1.503 0.016 1 87.81 39 GLY B O 1
ATOM 1557 N N . TYR B 1 40 ? -2.588 -3.322 0.328 1 90.5 40 TYR B N 1
ATOM 1558 C CA . TYR B 1 40 ? -3.527 -4.348 0.767 1 90.5 40 TYR B CA 1
ATOM 1559 C C . TYR B 1 40 ? -4.504 -3.791 1.797 1 90.5 40 TYR B C 1
ATOM 1561 O O . TYR B 1 40 ? -5.711 -3.736 1.552 1 90.5 40 TYR B O 1
ATOM 1569 N N . GLY B 1 41 ? -4.07 -3.201 2.895 1 92.62 41 GLY B N 1
ATOM 1570 C CA . GLY B 1 41 ? -4.914 -2.754 3.992 1 92.62 41 GLY B CA 1
ATOM 1571 C C . GLY B 1 41 ? -5.348 -1.306 3.861 1 92.62 41 GLY B C 1
ATOM 1572 O O . GLY B 1 41 ? -6.121 -0.807 4.68 1 92.62 41 GLY B O 1
ATOM 1573 N N . GLY B 1 42 ? -4.895 -0.688 2.803 1 96.81 42 GLY B N 1
ATOM 1574 C CA . GLY B 1 42 ? -5.207 0.722 2.631 1 96.81 42 GLY B CA 1
ATOM 1575 C C . GLY B 1 42 ? -4.051 1.637 2.996 1 96.81 42 GLY B C 1
ATOM 1576 O O . GLY B 1 42 ? -2.893 1.218 2.98 1 96.81 42 GLY B O 1
ATOM 1577 N N . CYS B 1 43 ? -4.41 2.922 3.207 1 97.06 43 CYS B N 1
ATOM 1578 C CA . CYS B 1 43 ? -3.379 3.924 3.441 1 97.06 43 CYS B CA 1
ATOM 1579 C C . CYS B 1 43 ? -3.594 4.629 4.773 1 97.06 43 CYS B C 1
ATOM 1581 O O . CYS B 1 43 ? -4.727 4.723 5.258 1 97.06 43 CYS B O 1
ATOM 1583 N N . VAL B 1 44 ? -2.516 5.02 5.332 1 98.19 44 VAL B N 1
ATOM 1584 C CA . VAL B 1 44 ? -2.5 5.93 6.477 1 98.19 44 VAL B CA 1
ATOM 1585 C C . VAL B 1 44 ? -1.775 7.219 6.098 1 98.19 44 VAL B C 1
ATOM 1587 O O . VAL B 1 44 ? -0.605 7.191 5.711 1 98.19 44 VAL B O 1
ATOM 1590 N N . ASN B 1 45 ? -2.482 8.312 6.191 1 97.75 45 ASN B N 1
ATOM 1591 C CA . ASN B 1 45 ? -1.906 9.625 5.93 1 97.75 45 ASN B CA 1
ATOM 1592 C C . ASN B 1 45 ? -1.706 10.414 7.219 1 97.75 45 ASN B C 1
ATOM 1594 O O . ASN B 1 45 ? -2.555 10.383 8.109 1 97.75 45 ASN B O 1
ATOM 1598 N N . LEU B 1 46 ? -0.601 11.07 7.258 1 98.56 46 LEU B N 1
ATOM 1599 C CA . LEU B 1 46 ? -0.348 12 8.352 1 98.56 46 LEU B CA 1
ATOM 1600 C C . LEU B 1 46 ? -0.8 13.406 7.988 1 98.56 46 LEU B C 1
ATOM 1602 O O . LEU B 1 46 ? -1.247 13.648 6.863 1 98.56 46 LEU B O 1
ATOM 1606 N N . GLY B 1 47 ? -0.763 14.266 9.008 1 98.56 47 GLY B N 1
ATOM 1607 C CA . GLY B 1 47 ? -0.921 15.688 8.75 1 98.56 47 GLY B CA 1
ATOM 1608 C C . GLY B 1 47 ? 0.393 16.438 8.75 1 98.56 47 GLY B C 1
ATOM 1609 O O . GLY B 1 47 ? 1.31 16.109 9.5 1 98.56 47 GLY B O 1
ATOM 1610 N N . GLY B 1 48 ? 0.497 17.391 7.922 1 98.62 48 GLY B N 1
ATOM 1611 C CA . GLY B 1 48 ? 1.662 18.266 7.852 1 98.62 48 GLY B CA 1
ATOM 1612 C C . GLY B 1 48 ? 1.321 19.688 7.461 1 98.62 48 GLY B C 1
ATOM 1613 O O . GLY B 1 48 ? 0.188 19.984 7.074 1 98.62 48 GLY B O 1
ATOM 1614 N N . ILE B 1 49 ? 2.346 20.516 7.707 1 98.75 49 ILE B N 1
ATOM 1615 C CA . ILE B 1 49 ? 2.242 21.906 7.301 1 98.75 49 ILE B CA 1
ATOM 1616 C C . ILE B 1 49 ? 2.775 22.078 5.879 1 98.75 49 ILE B C 1
ATOM 1618 O O . ILE B 1 49 ? 3.977 21.938 5.641 1 98.75 49 ILE B O 1
ATOM 1622 N N . ALA B 1 50 ? 1.868 22.469 4.961 1 98.75 50 ALA B N 1
ATOM 1623 C CA . ALA B 1 50 ? 2.186 22.438 3.537 1 98.75 50 ALA B CA 1
ATOM 1624 C C . ALA B 1 50 ? 3.354 23.375 3.217 1 98.75 50 ALA B C 1
ATOM 1626 O O . ALA B 1 50 ? 4.223 23.031 2.412 1 98.75 50 ALA B O 1
ATOM 1627 N N . SER B 1 51 ? 3.424 24.484 3.791 1 98.75 51 SER B N 1
ATOM 1628 C CA . SER B 1 51 ? 4.43 25.484 3.475 1 98.75 51 SER B CA 1
ATOM 1629 C C . SER B 1 51 ? 5.82 25.031 3.896 1 98.75 51 SER B C 1
ATOM 1631 O O . SER B 1 51 ? 6.82 25.641 3.506 1 98.75 51 SER B O 1
ATOM 1633 N N . THR B 1 52 ? 5.871 23.984 4.66 1 98.81 52 THR B N 1
ATOM 1634 C CA . THR B 1 52 ? 7.164 23.547 5.176 1 98.81 52 THR B CA 1
ATOM 1635 C C . THR B 1 52 ? 7.707 22.375 4.348 1 98.81 52 THR B C 1
ATOM 1637 O O . THR B 1 52 ? 8.812 21.906 4.59 1 98.81 52 THR B O 1
ATOM 1640 N N . LEU B 1 53 ? 6.965 21.891 3.4 1 98.88 53 LEU B N 1
ATOM 1641 C CA . LEU B 1 53 ? 7.445 20.797 2.555 1 98.88 53 LEU B CA 1
ATOM 1642 C C . LEU B 1 53 ? 8.695 21.219 1.791 1 98.88 53 LEU B C 1
ATOM 1644 O O . LEU B 1 53 ? 8.703 22.25 1.113 1 98.88 53 LEU B O 1
ATOM 1648 N N . GLU B 1 54 ? 9.688 20.453 1.949 1 98.88 54 GLU B N 1
ATOM 1649 C CA . GLU B 1 54 ? 10.922 20.594 1.182 1 98.88 54 GLU B CA 1
ATOM 1650 C C . GLU B 1 54 ? 11.297 19.297 0.484 1 98.88 54 GLU B C 1
ATOM 1652 O O . GLU B 1 54 ? 11.594 18.297 1.143 1 98.88 54 GLU B O 1
ATOM 1657 N N . ILE B 1 55 ? 11.266 19.312 -0.82 1 98.88 55 ILE B N 1
ATOM 1658 C CA . ILE B 1 55 ? 11.812 18.188 -1.572 1 98.88 55 ILE B CA 1
ATOM 1659 C C . ILE B 1 55 ? 13.328 18.344 -1.7 1 98.88 55 ILE B C 1
ATOM 1661 O O . ILE B 1 55 ? 13.805 19.125 -2.52 1 98.88 55 ILE B O 1
ATOM 1665 N N . THR B 1 56 ? 14 17.641 -0.96 1 98.62 56 THR B N 1
ATOM 1666 C CA . THR B 1 56 ? 15.438 17.844 -0.845 1 98.62 56 THR B CA 1
ATOM 1667 C C . THR B 1 56 ? 16.172 17.141 -1.982 1 98.62 56 THR B C 1
ATOM 1669 O O . THR B 1 56 ? 17.344 17.438 -2.248 1 98.62 56 THR B O 1
ATOM 1672 N N . LYS B 1 57 ? 15.555 16.234 -2.602 1 98.56 57 LYS B N 1
ATOM 1673 C CA . LYS B 1 57 ? 16.125 15.492 -3.711 1 98.56 57 LYS B CA 1
ATOM 1674 C C . LYS B 1 57 ? 15.047 14.961 -4.645 1 98.56 57 LYS B C 1
ATOM 1676 O O . LYS B 1 57 ? 14.016 14.469 -4.188 1 98.56 57 LYS B O 1
ATOM 1681 N N . GLY B 1 58 ? 15.227 15.102 -5.977 1 98.75 58 GLY B N 1
ATOM 1682 C CA . GLY B 1 58 ? 14.516 14.297 -6.953 1 98.75 58 GLY B CA 1
ATOM 1683 C C . GLY B 1 58 ? 13.148 14.852 -7.301 1 98.75 58 GLY B C 1
ATOM 1684 O O . GLY B 1 58 ? 12.219 14.102 -7.602 1 98.75 58 GLY B O 1
ATOM 1685 N N . LYS B 1 59 ? 12.992 16.125 -7.188 1 98.75 59 LYS B N 1
ATOM 1686 C CA . LYS B 1 59 ? 11.727 16.766 -7.543 1 98.75 59 LYS B CA 1
ATOM 1687 C C . LYS B 1 59 ? 11.266 16.328 -8.93 1 98.75 59 LYS B C 1
ATOM 1689 O O . LYS B 1 59 ? 10.062 16.172 -9.18 1 98.75 59 LYS B O 1
ATOM 1694 N N . GLU B 1 60 ? 12.156 16.047 -9.844 1 98.69 60 GLU B N 1
ATOM 1695 C CA . GLU B 1 60 ? 11.852 15.68 -11.227 1 98.69 60 GLU B CA 1
ATOM 1696 C C . GLU B 1 60 ? 11.234 14.289 -11.312 1 98.69 60 GLU B C 1
ATOM 1698 O O . GLU B 1 60 ? 10.664 13.922 -12.336 1 98.69 60 GLU B O 1
ATOM 1703 N N . HIS B 1 61 ? 11.289 13.484 -10.297 1 98.81 61 HIS B N 1
ATOM 1704 C CA . HIS B 1 61 ? 10.773 12.117 -10.289 1 98.81 61 HIS B CA 1
ATOM 1705 C C . HIS B 1 61 ? 9.422 12.039 -9.602 1 98.81 61 HIS B C 1
ATOM 1707 O O . HIS B 1 61 ? 8.852 10.953 -9.461 1 98.81 61 HIS B O 1
ATOM 1713 N N . VAL B 1 62 ? 8.898 13.172 -9.102 1 98.88 62 VAL B N 1
ATOM 1714 C CA . VAL B 1 62 ? 7.59 13.211 -8.461 1 98.88 62 VAL B CA 1
ATOM 1715 C C . VAL B 1 62 ? 6.5 13.383 -9.516 1 98.88 62 VAL B C 1
ATOM 1717 O O . VAL B 1 62 ? 6.527 14.336 -10.297 1 98.88 62 VAL B O 1
ATOM 1720 N N . LYS B 1 63 ? 5.609 12.477 -9.555 1 98.75 63 LYS B N 1
ATOM 1721 C CA . LYS B 1 63 ? 4.461 12.555 -10.453 1 98.75 63 LYS B CA 1
ATOM 1722 C C . LYS B 1 63 ? 3.16 12.727 -9.672 1 98.75 63 LYS B C 1
ATOM 1724 O O . LYS B 1 63 ? 3.002 12.164 -8.586 1 98.75 63 LYS B O 1
ATOM 1729 N N . LYS B 1 64 ? 2.26 13.43 -10.258 1 98.62 64 LYS B N 1
ATOM 1730 C CA . LYS B 1 64 ? 0.974 13.727 -9.633 1 98.62 64 LYS B CA 1
ATOM 1731 C C . LYS B 1 64 ? -0.143 12.898 -10.258 1 98.62 64 LYS B C 1
ATOM 1733 O O . LYS B 1 64 ? -0.147 12.664 -11.469 1 98.62 64 LYS B O 1
ATOM 1738 N N . TYR B 1 65 ? -1.052 12.453 -9.422 1 98.62 65 TYR B N 1
ATOM 1739 C CA . TYR B 1 65 ? -2.217 11.703 -9.875 1 98.62 65 TYR B CA 1
ATOM 1740 C C . TYR B 1 65 ? -3.467 12.117 -9.109 1 98.62 65 TYR B C 1
ATOM 1742 O O . TYR B 1 65 ? -3.451 12.188 -7.875 1 98.62 65 TYR B O 1
ATOM 1750 N N . THR B 1 66 ? -4.484 12.414 -9.844 1 98.31 66 THR B N 1
ATOM 1751 C CA . THR B 1 66 ? -5.805 12.664 -9.273 1 98.31 66 THR B CA 1
ATOM 1752 C C . THR B 1 66 ? -6.75 11.508 -9.57 1 98.31 66 THR B C 1
ATOM 1754 O O . THR B 1 66 ? -7.066 11.242 -10.734 1 98.31 66 THR B O 1
ATOM 1757 N N . ALA B 1 67 ? -7.258 10.883 -8.555 1 97.94 67 ALA B N 1
ATOM 1758 C CA . ALA B 1 67 ? -8.031 9.656 -8.711 1 97.94 67 ALA B CA 1
ATOM 1759 C C . ALA B 1 67 ? -9.5 9.961 -9 1 97.94 67 ALA B C 1
ATOM 1761 O O . ALA B 1 67 ? -9.961 11.078 -8.766 1 97.94 67 ALA B O 1
ATOM 1762 N N . THR B 1 68 ? -10.125 8.977 -9.594 1 96.69 68 THR B N 1
ATOM 1763 C CA . THR B 1 68 ? -11.578 8.961 -9.711 1 96.69 68 THR B CA 1
ATOM 1764 C C . THR B 1 68 ? -12.203 8.023 -8.68 1 96.69 68 THR B C 1
ATOM 1766 O O . THR B 1 68 ? -11.938 6.82 -8.688 1 96.69 68 THR B O 1
ATOM 1769 N N . ALA B 1 69 ? -12.953 8.617 -7.789 1 94.94 69 ALA B N 1
ATOM 1770 C CA . ALA B 1 69 ? -13.695 7.797 -6.828 1 94.94 69 ALA B CA 1
ATOM 1771 C C . ALA B 1 69 ? -14.789 6.992 -7.527 1 94.94 69 ALA B C 1
ATOM 1773 O O . ALA B 1 69 ? -15.398 7.461 -8.484 1 94.94 69 ALA B O 1
ATOM 1774 N N . ASP B 1 70 ? -15.094 5.805 -7.055 1 93.12 70 ASP B N 1
ATOM 1775 C CA . ASP B 1 70 ? -16.141 4.926 -7.57 1 93.12 70 ASP B CA 1
ATOM 1776 C C . ASP B 1 70 ? -15.969 4.688 -9.07 1 93.12 70 ASP B C 1
ATOM 1778 O O . ASP B 1 70 ? -16.938 4.723 -9.82 1 93.12 70 ASP B O 1
ATOM 1782 N N . ARG B 1 71 ? -14.75 4.582 -9.43 1 91.06 71 ARG B N 1
ATOM 1783 C CA . ARG B 1 71 ? -14.477 4.348 -10.844 1 91.06 71 ARG B CA 1
ATOM 1784 C C . ARG B 1 71 ? -15.281 3.16 -11.367 1 91.06 71 ARG B C 1
ATOM 1786 O O . ARG B 1 71 ? -15.336 2.111 -10.727 1 91.06 71 ARG B O 1
ATOM 1793 N N . GLY B 1 72 ? -15.859 3.301 -12.609 1 86.31 72 GLY B N 1
ATOM 1794 C CA . GLY B 1 72 ? -16.609 2.23 -13.242 1 86.31 72 GLY B CA 1
ATOM 1795 C C . GLY B 1 72 ? -18.047 2.162 -12.789 1 86.31 72 GLY B C 1
ATOM 1796 O O . GLY B 1 72 ? -18.828 1.335 -13.281 1 86.31 72 GLY B O 1
ATOM 1797 N N . LYS B 1 73 ? -18.391 3.021 -11.805 1 90.69 73 LYS B N 1
ATOM 1798 C CA . LYS B 1 73 ? -19.766 3.094 -11.305 1 90.69 73 LYS B CA 1
ATOM 1799 C C . LYS B 1 73 ? -20.438 4.383 -11.758 1 90.69 73 LYS B C 1
ATOM 1801 O O . LYS B 1 73 ? -19.766 5.336 -12.156 1 90.69 73 LYS B O 1
ATOM 1806 N N . PRO B 1 74 ? -21.781 4.383 -11.695 1 94.06 74 PRO B N 1
ATOM 1807 C CA . PRO B 1 74 ? -22.5 5.602 -12.062 1 94.06 74 PRO B CA 1
ATOM 1808 C C . PRO B 1 74 ? -22.172 6.785 -11.164 1 94.06 74 PRO B C 1
ATOM 1810 O O . PRO B 1 74 ? -22.266 7.938 -11.594 1 94.06 74 PRO B O 1
ATOM 1813 N N . THR B 1 75 ? -21.703 6.465 -10 1 94 75 THR B N 1
ATOM 1814 C CA . THR B 1 75 ? -21.422 7.504 -9.016 1 94 75 THR B CA 1
ATOM 1815 C C . THR B 1 75 ? -19.969 7.961 -9.109 1 94 75 THR B C 1
ATOM 1817 O O . THR B 1 75 ? -19.484 8.688 -8.234 1 94 75 THR B O 1
ATOM 1820 N N . ALA B 1 76 ? -19.344 7.578 -10.195 1 95.56 76 ALA B N 1
ATOM 1821 C CA . ALA B 1 76 ? -17.938 7.938 -10.367 1 95.56 76 ALA B CA 1
ATOM 1822 C C . ALA B 1 76 ? -17.75 9.453 -10.344 1 95.56 76 ALA B C 1
ATOM 1824 O O . ALA B 1 76 ? -18.562 10.195 -10.914 1 95.56 76 ALA B O 1
ATOM 1825 N N . LYS B 1 77 ? -16.703 9.883 -9.609 1 96.19 77 LYS B N 1
ATOM 1826 C CA . LYS B 1 77 ? -16.422 11.312 -9.508 1 96.19 77 LYS B CA 1
ATOM 1827 C C . LYS B 1 77 ? -14.93 11.562 -9.336 1 96.19 77 LYS B C 1
ATOM 1829 O O . LYS B 1 77 ? -14.258 10.859 -8.578 1 96.19 77 LYS B O 1
ATOM 1834 N N . LYS B 1 78 ? -14.5 12.57 -10 1 96.38 78 LYS B N 1
ATOM 1835 C CA . LYS B 1 78 ? -13.102 12.969 -9.867 1 96.38 78 LYS B CA 1
ATOM 1836 C C . LYS B 1 78 ? -12.828 13.547 -8.477 1 96.38 78 LYS B C 1
ATOM 1838 O O . LYS B 1 78 ? -13.609 14.359 -7.977 1 96.38 78 LYS B O 1
ATOM 1843 N N . CYS B 1 79 ? -11.734 13.062 -7.855 1 97.06 79 CYS B N 1
ATOM 1844 C CA . CYS B 1 79 ? -11.352 13.602 -6.555 1 97.06 79 CYS B CA 1
ATOM 1845 C C . CYS B 1 79 ? -10.758 14.992 -6.699 1 97.06 79 CYS B C 1
ATOM 1847 O O . CYS B 1 79 ? -10.352 15.391 -7.793 1 97.06 79 CYS B O 1
ATOM 1849 N N . THR B 1 80 ? -10.727 15.742 -5.57 1 96.56 80 THR B N 1
ATOM 1850 C CA . THR B 1 80 ? -10.055 17.031 -5.562 1 96.56 80 THR B CA 1
ATOM 1851 C C . THR B 1 80 ? -8.609 16.891 -5.094 1 96.56 80 THR B C 1
ATOM 1853 O O . THR B 1 80 ? -7.785 17.781 -5.328 1 96.56 80 THR B O 1
ATOM 1856 N N . SER B 1 81 ? -8.352 15.773 -4.457 1 96.69 81 SER B N 1
ATOM 1857 C CA . SER B 1 81 ? -7.016 15.539 -3.916 1 96.69 81 SER B CA 1
ATOM 1858 C C . SER B 1 81 ? -6.07 15.016 -4.988 1 96.69 81 SER B C 1
ATOM 1860 O O . SER B 1 81 ? -6.496 14.328 -5.922 1 96.69 81 SER B O 1
ATOM 1862 N N . GLU B 1 82 ? -4.898 15.43 -4.809 1 97.44 82 GLU B N 1
ATOM 1863 C CA . GLU B 1 82 ? -3.811 14.969 -5.664 1 97.44 82 GLU B CA 1
ATOM 1864 C C . GLU B 1 82 ? -2.832 14.094 -4.883 1 97.44 82 GLU B C 1
ATOM 1866 O O . GLU B 1 82 ? -2.375 14.469 -3.805 1 97.44 82 GLU B O 1
ATOM 1871 N N . ARG B 1 83 ? -2.559 12.906 -5.453 1 98.12 83 ARG B N 1
ATOM 1872 C CA . ARG B 1 83 ? -1.538 12.023 -4.902 1 98.12 83 ARG B CA 1
ATOM 1873 C C . ARG B 1 83 ? -0.206 12.211 -5.621 1 98.12 83 ARG B C 1
ATOM 1875 O O . ARG B 1 83 ? -0.165 12.289 -6.852 1 98.12 83 ARG B O 1
ATOM 1882 N N . ASN B 1 84 ? 0.79 12.398 -4.887 1 98.75 84 ASN B N 1
ATOM 1883 C CA . ASN B 1 84 ? 2.15 12.531 -5.398 1 98.75 84 ASN B CA 1
ATOM 1884 C C . ASN B 1 84 ? 2.977 11.273 -5.117 1 98.75 84 ASN B C 1
ATOM 1886 O O . ASN B 1 84 ? 3.012 10.789 -3.984 1 98.75 84 ASN B O 1
ATOM 1890 N N . PHE B 1 85 ? 3.605 10.727 -6.172 1 98.75 85 PHE B N 1
ATOM 1891 C CA . PHE B 1 85 ? 4.344 9.477 -6.016 1 98.75 85 PHE B CA 1
ATOM 1892 C C . PHE B 1 85 ? 5.625 9.5 -6.844 1 98.75 85 PHE B C 1
ATOM 1894 O O . PHE B 1 85 ? 5.781 10.336 -7.73 1 98.75 85 PHE B O 1
ATOM 1901 N N . CYS B 1 86 ? 6.566 8.688 -6.531 1 98.88 86 CYS B N 1
ATOM 1902 C CA . CYS B 1 86 ? 7.785 8.547 -7.312 1 98.88 86 CYS B CA 1
ATOM 1903 C C . CYS B 1 86 ? 7.512 7.816 -8.625 1 98.88 86 CYS B C 1
ATOM 1905 O O . CYS B 1 86 ? 7.039 6.676 -8.617 1 98.88 86 CYS B O 1
ATOM 1907 N N . SER B 1 87 ? 7.883 8.359 -9.703 1 98.75 87 SER B N 1
ATOM 1908 C CA . SER B 1 87 ? 7.59 7.812 -11.023 1 98.75 87 SER B CA 1
ATOM 1909 C C . SER B 1 87 ? 8.469 6.605 -11.328 1 98.75 87 SER B C 1
ATOM 1911 O O . SER B 1 87 ? 8.219 5.875 -12.289 1 98.75 87 SER B O 1
ATOM 1913 N N . GLU B 1 88 ? 9.469 6.375 -10.523 1 98.56 88 GLU B N 1
ATOM 1914 C CA . GLU B 1 88 ? 10.43 5.309 -10.805 1 98.56 88 GLU B CA 1
ATOM 1915 C C . GLU B 1 88 ? 10.078 4.039 -10.031 1 98.56 88 GLU B C 1
ATOM 1917 O O . GLU B 1 88 ? 10.281 2.928 -10.523 1 98.56 88 GLU B O 1
ATOM 1922 N N . CYS B 1 89 ? 9.578 4.242 -8.82 1 98.44 89 CYS B N 1
ATOM 1923 C CA . CYS B 1 89 ? 9.367 3.057 -7.992 1 98.44 89 CYS B CA 1
ATOM 1924 C C . CYS B 1 89 ? 7.938 2.99 -7.484 1 98.44 89 CYS B C 1
ATOM 1926 O O . CYS B 1 89 ? 7.582 2.076 -6.734 1 98.44 89 CYS B O 1
ATOM 1928 N N . ALA B 1 90 ? 7.129 3.91 -7.738 1 98.25 90 ALA B N 1
ATOM 1929 C CA . ALA B 1 90 ? 5.691 3.932 -7.477 1 98.25 90 ALA B CA 1
ATOM 1930 C C . ALA B 1 90 ? 5.406 4.246 -6.012 1 98.25 90 ALA B C 1
ATOM 1932 O O . ALA B 1 90 ? 4.246 4.266 -5.59 1 98.25 90 ALA B O 1
ATOM 1933 N N . SER B 1 91 ? 6.426 4.547 -5.168 1 98.25 91 SER B N 1
ATOM 1934 C CA . SER B 1 91 ? 6.156 4.895 -3.775 1 98.25 91 SER B CA 1
ATOM 1935 C C . SER B 1 91 ? 5.254 6.121 -3.678 1 98.25 91 SER B C 1
ATOM 1937 O O . SER B 1 91 ? 5.555 7.168 -4.258 1 98.25 91 SER B O 1
ATOM 1939 N N . MET B 1 92 ? 4.164 5.988 -2.971 1 98.5 92 MET B N 1
ATOM 1940 C CA . MET B 1 92 ? 3.34 7.145 -2.629 1 98.5 92 MET B CA 1
ATOM 1941 C C . MET B 1 92 ? 4.051 8.039 -1.621 1 98.5 92 MET B C 1
ATOM 1943 O O . MET B 1 92 ? 4.621 7.551 -0.644 1 98.5 92 MET B O 1
ATOM 1947 N N . LEU B 1 93 ? 3.971 9.352 -1.844 1 98.75 93 LEU B N 1
ATOM 1948 C CA . LEU B 1 93 ? 4.754 10.266 -1.02 1 98.75 93 LEU B CA 1
ATOM 1949 C C . LEU B 1 93 ? 3.848 11.125 -0.151 1 98.75 93 LEU B C 1
ATOM 1951 O O . LEU B 1 93 ? 3.922 11.07 1.078 1 98.75 93 LEU B O 1
ATOM 1955 N N . TRP B 1 94 ? 2.994 11.945 -0.766 1 98.81 94 TRP B N 1
ATOM 1956 C CA . TRP B 1 94 ? 2.047 12.758 -0.005 1 98.81 94 TRP B CA 1
ATOM 1957 C C . TRP B 1 94 ? 0.784 13.023 -0.815 1 98.81 94 TRP B C 1
ATOM 1959 O O . TRP B 1 94 ? 0.762 12.812 -2.031 1 98.81 94 TRP B O 1
ATOM 1969 N N . LEU B 1 95 ? -0.227 13.336 -0.111 1 98.44 95 LEU B N 1
ATOM 1970 C CA . LEU B 1 95 ? -1.483 13.828 -0.665 1 98.44 95 LEU B CA 1
ATOM 1971 C C . LEU B 1 95 ? -1.645 15.32 -0.402 1 98.44 95 LEU B C 1
ATOM 1973 O O . LEU B 1 95 ? -1.34 15.797 0.692 1 98.44 95 LEU B O 1
ATOM 1977 N N . TRP B 1 96 ? -2.086 16 -1.385 1 98.5 96 TRP B N 1
ATOM 1978 C CA . TRP B 1 96 ? -2.416 17.422 -1.292 1 98.5 96 TRP B CA 1
ATOM 1979 C C . TRP B 1 96 ? -3.783 17.703 -1.905 1 98.5 96 TRP B C 1
ATOM 1981 O O . TRP B 1 96 ? -4.141 17.125 -2.932 1 98.5 96 TRP B O 1
ATOM 1991 N N . ASP B 1 97 ? -4.527 18.453 -1.218 1 97.88 97 ASP B N 1
ATOM 1992 C CA . ASP B 1 97 ? -5.859 18.828 -1.688 1 97.88 97 ASP B CA 1
ATOM 1993 C C . ASP B 1 97 ? -6.016 20.344 -1.771 1 97.88 97 ASP B C 1
ATOM 1995 O O . ASP B 1 97 ? -5.773 21.047 -0.792 1 97.88 97 ASP B O 1
ATOM 1999 N N . LYS B 1 98 ? -6.43 20.859 -2.896 1 96.38 98 LYS B N 1
ATOM 2000 C CA . LYS B 1 98 ? -6.551 22.297 -3.129 1 96.38 98 LYS B CA 1
ATOM 2001 C C . LYS B 1 98 ? -7.59 22.906 -2.201 1 96.38 98 LYS B C 1
ATOM 2003 O O . LYS B 1 98 ? -7.582 24.125 -1.981 1 96.38 98 LYS B O 1
ATOM 2008 N N . THR B 1 99 ? -8.547 22.109 -1.734 1 96.88 99 THR B N 1
ATOM 2009 C CA . THR B 1 99 ? -9.57 22.609 -0.828 1 96.88 99 THR B CA 1
ATOM 2010 C C . THR B 1 99 ? -8.945 23.156 0.457 1 96.88 99 THR B C 1
ATOM 2012 O O . THR B 1 99 ? -9.445 24.125 1.04 1 96.88 99 THR B O 1
ATOM 2015 N N . TRP B 1 100 ? -7.895 22.5 0.937 1 96.94 100 TRP B N 1
ATOM 2016 C CA . TRP B 1 100 ? -7.145 22.891 2.125 1 96.94 100 TRP B CA 1
ATOM 2017 C C . TRP B 1 100 ? -5.66 23.047 1.808 1 96.94 100 TRP B C 1
ATOM 2019 O O . TRP B 1 100 ? -4.836 22.25 2.271 1 96.94 100 TRP B O 1
ATOM 2029 N N . PRO B 1 101 ? -5.289 24.125 1.16 1 97.5 101 PRO B N 1
ATOM 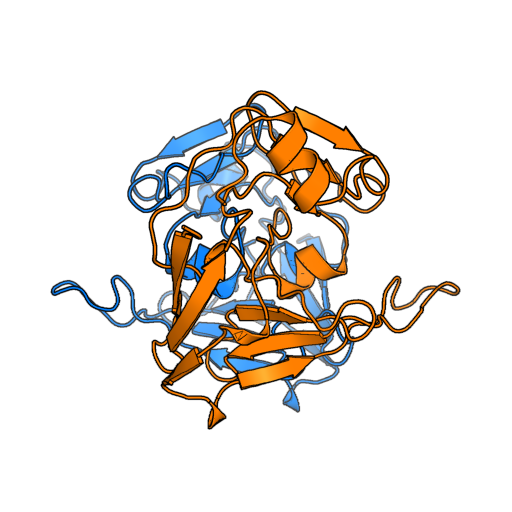2030 C CA . PRO B 1 101 ? -3.943 24.25 0.596 1 97.5 101 PRO B CA 1
ATOM 2031 C C . PRO B 1 101 ? -2.865 24.391 1.668 1 97.5 101 PRO B C 1
ATOM 2033 O O . PRO B 1 101 ? -1.679 24.203 1.382 1 97.5 101 PRO B O 1
ATOM 2036 N N . GLU B 1 102 ? -3.225 24.703 2.867 1 98.06 102 GLU B N 1
ATOM 2037 C CA . GLU B 1 102 ? -2.256 24.891 3.945 1 98.06 102 GLU B CA 1
ATOM 2038 C C . GLU B 1 102 ? -1.841 23.547 4.547 1 98.06 102 GLU B C 1
ATOM 2040 O O . GLU B 1 102 ? -0.864 23.484 5.297 1 98.06 102 GLU B O 1
ATOM 2045 N N . LEU B 1 103 ? -2.617 22.5 4.195 1 98.44 103 LEU B N 1
ATOM 2046 C CA . LEU B 1 103 ? -2.344 21.172 4.723 1 98.44 103 LEU B CA 1
ATOM 2047 C C . LEU B 1 103 ? -1.668 20.297 3.668 1 98.44 103 LEU B C 1
ATOM 2049 O O . LEU B 1 103 ? -1.847 20.516 2.467 1 98.44 103 LEU B O 1
ATOM 2053 N N . ILE B 1 104 ? -0.873 19.391 4.105 1 98.69 104 ILE B N 1
ATOM 2054 C CA . ILE B 1 104 ? -0.264 18.328 3.318 1 98.69 104 ILE B CA 1
ATOM 2055 C C . ILE B 1 104 ? -0.301 17.016 4.105 1 98.69 104 ILE B C 1
ATOM 2057 O O . ILE B 1 104 ? -0.193 17.031 5.332 1 98.69 104 ILE B O 1
ATOM 2061 N N . HIS B 1 105 ? -0.476 15.938 3.41 1 98.75 105 HIS B N 1
ATOM 2062 C CA . HIS B 1 105 ? -0.684 14.664 4.09 1 98.75 105 HIS B CA 1
ATOM 2063 C C . HIS B 1 105 ? 0.294 13.609 3.594 1 98.75 105 HIS B C 1
ATOM 2065 O O . HIS B 1 105 ? -0.016 12.859 2.664 1 98.75 105 HIS B O 1
ATOM 2071 N N . PRO B 1 106 ? 1.483 13.555 4.23 1 98.69 106 PRO B N 1
ATOM 2072 C CA . PRO B 1 106 ? 2.414 12.5 3.826 1 98.69 106 PRO B CA 1
ATOM 2073 C C . PRO B 1 106 ? 1.894 11.102 4.152 1 98.69 106 PRO B C 1
ATOM 2075 O O . PRO B 1 106 ? 1.249 10.898 5.184 1 98.69 106 PRO B O 1
ATOM 2078 N N . PHE B 1 107 ? 2.111 10.203 3.199 1 98.44 107 PHE B N 1
ATOM 2079 C CA . PHE B 1 107 ? 1.86 8.797 3.506 1 98.44 107 PHE B CA 1
ATOM 2080 C C . PHE B 1 107 ? 2.791 8.312 4.609 1 98.44 107 PHE B C 1
ATOM 2082 O O . PHE B 1 107 ? 4.004 8.508 4.535 1 98.44 107 PHE B O 1
ATOM 2089 N N . ALA B 1 108 ? 2.23 7.637 5.59 1 98.38 108 ALA B N 1
ATOM 2090 C CA . ALA B 1 108 ? 3.045 7.133 6.691 1 98.38 108 ALA B CA 1
ATOM 2091 C C . ALA B 1 108 ? 4.164 6.23 6.18 1 98.38 108 ALA B C 1
ATOM 2093 O O . ALA B 1 108 ? 5.281 6.262 6.703 1 98.38 108 ALA B O 1
ATOM 2094 N N . SER B 1 109 ? 3.939 5.477 5.129 1 97.38 109 SER B N 1
ATOM 2095 C CA . SER B 1 109 ? 4.883 4.5 4.594 1 97.38 109 SER B CA 1
ATOM 2096 C C . SER B 1 109 ? 6.09 5.18 3.961 1 97.38 109 SER B C 1
ATOM 2098 O O . SER B 1 109 ? 7.133 4.555 3.768 1 97.38 109 SER B O 1
ATOM 2100 N N . ALA B 1 110 ? 5.957 6.426 3.609 1 98 110 ALA B N 1
ATOM 2101 C CA . ALA B 1 110 ? 7.043 7.148 2.955 1 98 110 ALA B CA 1
ATOM 2102 C C . ALA B 1 110 ? 7.973 7.789 3.984 1 98 110 ALA B C 1
ATOM 2104 O O . ALA B 1 110 ? 9.062 8.25 3.643 1 98 110 ALA B O 1
ATOM 2105 N N . ILE B 1 111 ? 7.551 7.824 5.223 1 98.44 111 ILE B N 1
ATOM 2106 C CA . ILE B 1 111 ? 8.281 8.555 6.254 1 98.44 111 ILE B CA 1
ATOM 2107 C C . ILE B 1 111 ? 9.383 7.66 6.832 1 98.44 111 ILE B C 1
ATOM 2109 O O . ILE B 1 111 ? 9.133 6.504 7.176 1 98.44 111 ILE B O 1
ATOM 2113 N N . ASP B 1 112 ? 10.539 8.195 6.875 1 97.56 112 ASP B N 1
ATOM 2114 C CA . ASP B 1 112 ? 11.695 7.492 7.418 1 97.56 112 ASP B CA 1
ATOM 2115 C C . ASP B 1 112 ? 11.844 7.754 8.914 1 97.56 112 ASP B C 1
ATOM 2117 O O . ASP B 1 112 ? 12.375 6.918 9.648 1 97.56 112 ASP B O 1
ATOM 2121 N N . THR B 1 113 ? 11.398 8.93 9.375 1 98.19 113 THR B N 1
ATOM 2122 C CA . THR B 1 113 ? 11.391 9.266 10.789 1 98.19 113 THR B CA 1
ATOM 2123 C C . THR B 1 113 ? 10.508 8.297 11.578 1 98.19 113 THR B C 1
ATOM 2125 O O . THR B 1 113 ? 9.414 7.953 11.133 1 98.19 113 THR B O 1
ATOM 2128 N N . GLU B 1 114 ? 11.055 7.879 12.758 1 97.62 114 GLU B N 1
ATOM 2129 C CA . GLU B 1 114 ? 10.219 7.039 13.609 1 97.62 114 GLU B CA 1
ATOM 2130 C C . GLU B 1 114 ? 8.945 7.77 14.023 1 97.62 114 GLU B C 1
ATOM 2132 O O . GLU B 1 114 ? 9 8.891 14.531 1 97.62 114 GLU B O 1
ATOM 2137 N N . LEU B 1 115 ? 7.828 7.117 13.852 1 98.5 115 LEU B N 1
ATOM 2138 C CA . LEU B 1 115 ? 6.539 7.738 14.148 1 98.5 115 LEU B CA 1
ATOM 2139 C C . LEU B 1 115 ? 5.98 7.23 15.469 1 98.5 115 LEU B C 1
ATOM 2141 O O . LEU B 1 115 ? 6.238 6.09 15.859 1 98.5 115 LEU B O 1
ATOM 2145 N N . PRO B 1 116 ? 5.211 8.102 16.172 1 98.5 116 PRO B N 1
ATOM 2146 C CA . PRO B 1 116 ? 4.574 7.645 17.422 1 98.5 116 PRO B CA 1
ATOM 2147 C C . PRO B 1 116 ? 3.514 6.57 17.172 1 98.5 116 PRO B C 1
ATOM 2149 O O . PRO B 1 116 ? 2.918 6.527 16.094 1 98.5 116 PRO B O 1
ATOM 2152 N N . VAL B 1 117 ? 3.293 5.781 18.156 1 98.44 117 VAL B N 1
ATOM 2153 C CA . VAL B 1 117 ? 2.324 4.695 18.062 1 98.44 117 VAL B CA 1
ATOM 2154 C C . VAL B 1 117 ? 0.966 5.168 18.578 1 98.44 117 VAL B C 1
ATOM 2156 O O . VAL B 1 117 ? 0.867 5.734 19.656 1 98.44 117 VAL B O 1
ATOM 2159 N N . ALA B 1 118 ? -0.04 4.941 17.781 1 98.25 118 ALA B N 1
ATOM 2160 C CA . ALA B 1 118 ? -1.395 5.312 18.188 1 98.25 118 ALA B CA 1
ATOM 2161 C C . ALA B 1 118 ? -1.932 4.367 19.25 1 98.25 118 ALA B C 1
ATOM 2163 O O . ALA B 1 118 ? -1.86 3.145 19.094 1 98.25 118 ALA B O 1
ATOM 2164 N N . GLU B 1 119 ? -2.471 4.887 20.266 1 97.88 119 GLU B N 1
ATOM 2165 C CA . GLU B 1 119 ? -3.125 4.055 21.281 1 97.88 119 GLU B CA 1
ATOM 2166 C C . GLU B 1 119 ? -4.387 3.402 20.719 1 97.88 119 GLU B C 1
ATOM 2168 O O . GLU B 1 119 ? -4.637 2.219 20.953 1 97.88 119 GLU B O 1
ATOM 2173 N N . GLU B 1 120 ? -5.14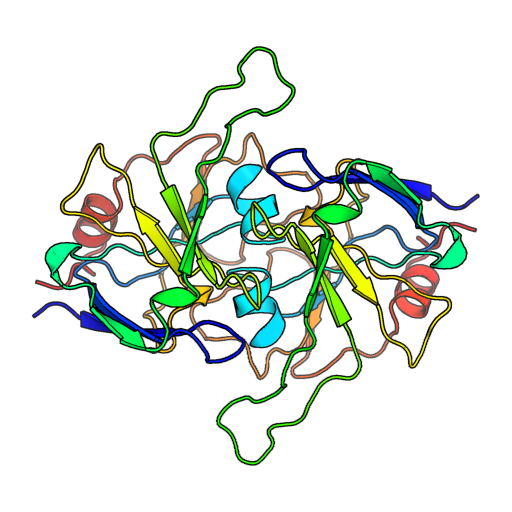8 4.16 20.016 1 98 120 GLU B N 1
ATOM 2174 C CA . GLU B 1 120 ? -6.387 3.736 19.375 1 98 120 GLU B CA 1
ATOM 2175 C C . GLU B 1 120 ? -6.406 4.125 17.906 1 98 120 GLU B C 1
ATOM 2177 O O . GLU B 1 120 ? -6.242 5.301 17.562 1 98 120 GLU B O 1
ATOM 2182 N N . MET B 1 121 ? -6.652 3.104 17.094 1 97.94 121 MET B N 1
ATOM 2183 C CA . MET B 1 121 ? -6.715 3.396 15.672 1 97.94 121 MET B CA 1
ATOM 2184 C C . MET B 1 121 ? -8.133 3.768 15.25 1 97.94 121 MET B C 1
ATOM 2186 O O . MET B 1 121 ? -9.094 3.484 15.977 1 97.94 121 MET B O 1
ATOM 2190 N N . VAL B 1 122 ? -8.211 4.453 14.188 1 98.75 122 VAL B N 1
ATOM 2191 C CA . VAL B 1 122 ? -9.469 4.719 13.508 1 98.75 122 VAL B CA 1
ATOM 2192 C C . VAL B 1 122 ? -9.453 4.07 12.125 1 98.75 122 VAL B C 1
ATOM 2194 O O . VAL B 1 122 ? -8.531 4.289 11.344 1 98.75 122 VAL B O 1
ATOM 2197 N N . CYS B 1 123 ? -10.406 3.207 11.844 1 98.75 123 CYS B N 1
ATOM 2198 C CA . CYS B 1 123 ? -10.562 2.533 10.562 1 98.75 123 CYS B CA 1
ATOM 2199 C C . CYS B 1 123 ? -11.766 3.08 9.805 1 98.75 123 CYS B C 1
ATOM 2201 O O . CYS B 1 123 ? -12.891 3.047 10.305 1 98.75 123 CYS B O 1
ATOM 2203 N N . VAL B 1 124 ? -11.469 3.609 8.594 1 98.69 124 VAL B N 1
ATOM 2204 C CA . VAL B 1 124 ? -12.547 4.301 7.891 1 98.69 124 VAL B CA 1
ATOM 2205 C C . VAL B 1 124 ? -12.773 3.65 6.531 1 98.69 124 VAL B C 1
ATOM 2207 O O . VAL B 1 124 ? -11.922 2.91 6.039 1 98.69 124 VAL B O 1
ATOM 2210 N N . LYS B 1 125 ? -13.953 3.975 5.934 1 98.19 125 LYS B N 1
ATOM 2211 C CA . LYS B 1 125 ? -14.398 3.467 4.641 1 98.19 125 LYS B CA 1
ATOM 2212 C C . LYS B 1 125 ? -14.562 1.95 4.668 1 98.19 125 LYS B C 1
ATOM 2214 O O . LYS B 1 125 ? -14.164 1.261 3.729 1 98.19 125 LYS B O 1
ATOM 2219 N N . GLY B 1 126 ? -15.117 1.481 5.754 1 98 126 GLY B N 1
ATOM 2220 C CA . GLY B 1 126 ? -15.445 0.068 5.867 1 98 126 GLY B CA 1
ATOM 2221 C C . GLY B 1 126 ? -16.406 -0.409 4.793 1 98 126 GLY B C 1
ATOM 2222 O O . GLY B 1 126 ? -16.422 -1.593 4.449 1 98 126 GLY B O 1
ATOM 2223 N N . ASP B 1 127 ? -17.141 0.49 4.25 1 97.06 127 ASP B N 1
ATOM 2224 C CA . ASP B 1 127 ? -18.125 0.16 3.229 1 97.06 127 ASP B CA 1
ATOM 2225 C C . ASP B 1 127 ? -17.453 -0.201 1.906 1 97.06 127 ASP B C 1
ATOM 2227 O O . ASP B 1 127 ? -18.109 -0.731 1 1 97.06 127 ASP B O 1
ATOM 2231 N N . SER B 1 128 ? -16.234 0.039 1.791 1 96.12 128 SER B N 1
ATOM 2232 C CA . SER B 1 128 ? -15.5 -0.243 0.565 1 96.12 128 SER B CA 1
ATOM 2233 C C . SER B 1 128 ? -14.445 -1.325 0.79 1 96.12 128 SER B C 1
ATOM 2235 O O . SER B 1 128 ? -13.773 -1.747 -0.151 1 96.12 128 SER B O 1
ATOM 2237 N N . LYS B 1 129 ? -14.297 -1.791 1.958 1 97.25 129 LYS B N 1
ATOM 2238 C CA . LYS B 1 129 ? -13.281 -2.781 2.297 1 97.25 129 LYS B CA 1
ATOM 2239 C C . LYS B 1 129 ? -13.711 -4.18 1.868 1 97.25 129 LYS B C 1
ATOM 2241 O O . LYS B 1 129 ? -14.766 -4.664 2.281 1 97.25 129 LYS B O 1
ATOM 2246 N N . PRO B 1 130 ? -12.945 -4.852 1.058 1 97.25 130 PRO B N 1
ATOM 2247 C CA . PRO B 1 130 ? -13.297 -6.242 0.76 1 97.2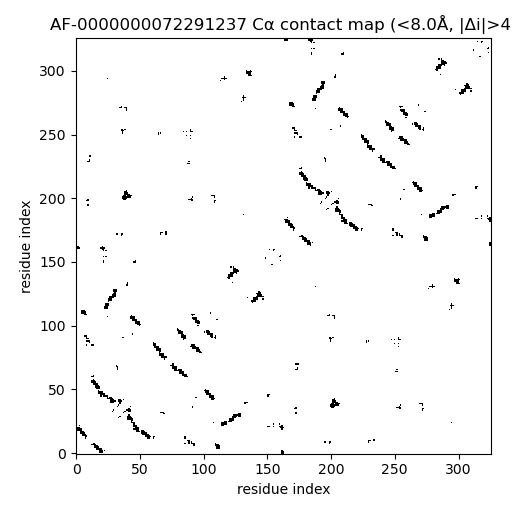5 130 PRO B CA 1
ATOM 2248 C C . PRO B 1 130 ? -13.242 -7.141 1.994 1 97.25 130 PRO B C 1
ATOM 2250 O O . PRO B 1 130 ? -12.547 -6.824 2.963 1 97.25 130 PRO B O 1
ATOM 2253 N N . GLU B 1 131 ? -13.883 -8.242 1.928 1 97 131 GLU B N 1
ATOM 2254 C CA . GLU B 1 131 ? -13.992 -9.141 3.072 1 97 131 GLU B CA 1
ATOM 2255 C C . GLU B 1 131 ? -12.641 -9.75 3.428 1 97 131 GLU B C 1
ATOM 2257 O O . GLU B 1 131 ? -12.352 -10 4.602 1 97 131 GLU B O 1
ATOM 2262 N N . TYR B 1 132 ? -11.781 -9.969 2.482 1 97.75 132 TYR B N 1
ATOM 2263 C CA . TYR B 1 132 ? -10.523 -10.672 2.721 1 97.75 132 TYR B CA 1
ATOM 2264 C C . TYR B 1 132 ? -9.516 -9.758 3.416 1 97.75 132 TYR B C 1
ATOM 2266 O O . TYR B 1 132 ? -8.5 -10.227 3.922 1 97.75 132 TYR B O 1
ATOM 2274 N N . VAL B 1 133 ? -9.773 -8.453 3.395 1 97.75 133 VAL B N 1
ATOM 2275 C CA . VAL B 1 133 ? -8.891 -7.52 4.094 1 97.75 133 VAL B CA 1
ATOM 2276 C C . VAL B 1 133 ? -9.273 -7.465 5.574 1 97.75 133 VAL B C 1
ATOM 2278 O O . VAL B 1 133 ? -10.453 -7.352 5.914 1 97.75 133 VAL B O 1
ATOM 2281 N N . ARG B 1 134 ? -8.297 -7.539 6.43 1 97.62 134 ARG B N 1
ATOM 2282 C CA . ARG B 1 134 ? -8.523 -7.457 7.867 1 97.62 134 ARG B CA 1
ATOM 2283 C C . ARG B 1 134 ? -8.094 -6.102 8.414 1 97.62 134 ARG B C 1
ATOM 2285 O O . ARG B 1 134 ? -7.074 -5.555 7.996 1 97.62 134 ARG B O 1
ATOM 2292 N N . TRP B 1 135 ? -8.883 -5.598 9.305 1 98.38 135 TRP B N 1
ATOM 2293 C CA . TRP B 1 135 ? -8.477 -4.398 10.031 1 98.38 135 TRP B CA 1
ATOM 2294 C C . TRP B 1 135 ? -7.258 -4.672 10.906 1 98.38 135 TRP B C 1
ATOM 2296 O O . TRP B 1 135 ? -6.953 -5.828 11.211 1 98.38 135 TRP B O 1
ATOM 2306 N N . PRO B 1 136 ? -6.535 -3.617 11.297 1 98.06 136 PRO B N 1
ATOM 2307 C CA . PRO B 1 136 ? -5.398 -3.816 12.195 1 98.06 136 PRO B CA 1
ATOM 2308 C C . PRO B 1 136 ? -5.82 -4.324 13.57 1 98.06 136 PRO B C 1
ATOM 2310 O O . PRO B 1 136 ? -6.906 -3.99 14.055 1 98.06 136 PRO B O 1
ATOM 2313 N N . GLU B 1 137 ? -5.02 -5.09 14.211 1 98.31 137 GLU B N 1
ATOM 2314 C CA . GLU B 1 137 ? -5.316 -5.602 15.547 1 98.31 137 GLU B CA 1
ATOM 2315 C C . GLU B 1 137 ? -5.25 -4.488 16.594 1 98.31 137 GLU B C 1
ATOM 2317 O O . GLU B 1 137 ? -4.723 -3.406 16.312 1 98.31 137 GLU B O 1
ATOM 2322 N N . GLY B 1 138 ? -5.828 -4.754 17.797 1 98.19 138 GLY B N 1
ATOM 2323 C CA . GLY B 1 138 ? -5.781 -3.809 18.891 1 98.19 138 GLY B CA 1
ATOM 2324 C C . GLY B 1 138 ? -6.98 -2.883 18.938 1 98.19 138 GLY B C 1
ATOM 2325 O O . GLY B 1 138 ? -7.949 -3.078 18.203 1 98.19 138 GLY B O 1
ATOM 2326 N N . LYS B 1 139 ? -6.91 -1.859 19.859 1 98.56 139 LYS B N 1
ATOM 2327 C CA . LYS B 1 139 ? -7.996 -0.907 20.047 1 98.56 139 LYS B CA 1
ATOM 2328 C C . LYS B 1 139 ? -8.227 -0.067 18.797 1 98.56 139 LYS B C 1
ATOM 2330 O O . LYS B 1 139 ? -7.273 0.457 18.219 1 98.56 139 LYS B O 1
ATOM 2335 N N . LYS B 1 140 ? -9.5 -0.031 18.375 1 98.56 140 LYS B N 1
ATOM 2336 C CA . LYS B 1 140 ? -9.828 0.749 17.188 1 98.56 140 LYS B CA 1
ATOM 2337 C C . LYS B 1 140 ? -11.305 1.13 17.172 1 98.56 140 LYS B C 1
ATOM 2339 O O . LYS B 1 140 ? -12.125 0.499 17.844 1 98.56 140 LYS B O 1
ATOM 2344 N N . LYS B 1 141 ? -11.609 2.148 16.531 1 98.56 141 LYS B N 1
ATOM 2345 C CA . LYS B 1 141 ? -12.953 2.498 16.078 1 98.56 141 LYS B CA 1
ATOM 2346 C C . LYS B 1 141 ? -13.117 2.279 14.586 1 98.56 141 LYS B C 1
ATOM 2348 O O . LYS B 1 141 ? -12.242 2.658 13.797 1 98.56 141 LYS B O 1
ATOM 2353 N N . VAL B 1 142 ? -14.203 1.632 14.234 1 98.69 142 VAL B N 1
ATOM 2354 C CA . VAL B 1 142 ? -14.43 1.304 12.828 1 98.69 142 VAL B CA 1
ATOM 2355 C C . VAL B 1 142 ? -15.656 2.053 12.32 1 98.69 142 VAL B C 1
ATOM 2357 O O . VAL B 1 142 ? -16.703 2.064 12.969 1 98.69 142 VAL B O 1
ATOM 2360 N N . TYR B 1 143 ? -15.5 2.678 11.141 1 98.75 143 TYR B N 1
ATOM 2361 C CA . TYR B 1 143 ? -16.578 3.42 10.5 1 98.75 143 TYR B CA 1
ATOM 2362 C C . TYR B 1 143 ? -16.828 2.922 9.086 1 98.75 143 TYR B C 1
ATOM 2364 O O . TYR B 1 143 ? -15.875 2.613 8.359 1 98.75 143 TYR B O 1
ATOM 2372 N N . GLU B 1 144 ? -18.078 2.896 8.633 1 98.12 144 GLU B N 1
ATOM 2373 C CA . GLU B 1 144 ? -18.391 2.578 7.246 1 98.12 144 GLU B CA 1
ATOM 2374 C C . GLU B 1 144 ? -17.984 3.721 6.316 1 98.12 144 GLU B C 1
ATOM 2376 O O . GLU B 1 144 ? -17.547 3.484 5.188 1 98.12 144 GLU B O 1
ATOM 2381 N N . GLY B 1 145 ? -18.172 4.887 6.664 1 97.31 145 GLY B N 1
ATOM 2382 C CA . GLY B 1 145 ? -17.688 6.09 6 1 97.31 145 GLY B CA 1
ATOM 2383 C C . GLY B 1 145 ? -16.484 6.711 6.684 1 97.31 145 GLY B C 1
ATOM 2384 O O . GLY B 1 145 ? -15.562 6.004 7.082 1 97.31 145 GLY B O 1
ATOM 2385 N N . TYR B 1 146 ? -16.469 8.008 6.715 1 96.56 146 TYR B N 1
ATOM 2386 C CA . TYR B 1 146 ? -15.406 8.711 7.434 1 96.56 146 TYR B CA 1
ATOM 2387 C C . TYR B 1 146 ? -15.781 8.898 8.898 1 96.56 146 TYR B C 1
ATOM 2389 O O . TYR B 1 146 ? -16.953 8.898 9.25 1 96.56 146 TYR B O 1
ATOM 2397 N N . GLY B 1 147 ? -14.758 9.016 9.703 1 93.94 147 GLY B N 1
ATOM 2398 C CA . GLY B 1 147 ? -14.969 9.211 11.133 1 93.94 147 GLY B CA 1
ATOM 2399 C C . GLY B 1 147 ? -15.438 10.617 11.469 1 93.94 147 GLY B C 1
ATOM 2400 O O . GLY B 1 147 ? -15.742 11.406 10.578 1 93.94 147 GLY B O 1
ATOM 2401 N N . GLU B 1 148 ? -15.477 10.867 12.766 1 93.81 148 GLU B N 1
ATOM 2402 C CA . GLU B 1 148 ? -16.109 12.078 13.273 1 93.81 148 GLU B CA 1
ATOM 2403 C C . GLU B 1 148 ? -15.109 13.234 13.328 1 93.81 148 GLU B C 1
ATOM 2405 O O . GLU B 1 148 ? -15.492 14.398 13.219 1 93.81 148 GLU B O 1
ATOM 2410 N N . PHE B 1 149 ? -13.883 12.883 13.5 1 95.81 149 PHE B N 1
ATOM 2411 C CA . PHE B 1 149 ? -12.875 13.906 13.75 1 95.81 149 PHE B CA 1
ATOM 2412 C C . PHE B 1 149 ? -11.984 14.102 12.531 1 95.81 149 PHE B C 1
ATOM 2414 O O . PHE B 1 149 ? -11.633 13.141 11.852 1 95.81 149 PHE B O 1
ATOM 2421 N N . SER B 1 150 ? -11.656 15.359 12.258 1 96.56 150 SER B N 1
ATOM 2422 C CA . SER B 1 150 ? -10.523 15.617 11.375 1 96.56 150 SER B CA 1
ATOM 2423 C C . SER B 1 150 ? -9.219 15.133 11.992 1 96.56 150 SER B C 1
ATOM 2425 O O . SER B 1 150 ? -9.18 14.781 13.172 1 96.56 150 SER B O 1
ATOM 2427 N N . ILE B 1 151 ? -8.195 15.109 11.211 1 97.75 151 ILE B N 1
ATOM 2428 C CA . ILE B 1 151 ? -6.883 14.703 11.711 1 97.75 151 ILE B CA 1
ATOM 2429 C C . ILE B 1 151 ? -6.465 15.609 12.867 1 97.75 151 ILE B C 1
ATOM 2431 O O . ILE B 1 151 ? -6.004 15.133 13.906 1 97.75 151 ILE B O 1
ATOM 2435 N N . GLU B 1 152 ? -6.656 16.906 12.703 1 97.25 152 GLU B N 1
ATOM 2436 C CA . GLU B 1 152 ? -6.316 17.875 13.75 1 97.25 152 GLU B CA 1
ATOM 2437 C C . GLU B 1 152 ? -7.152 17.625 15 1 97.25 152 GLU B C 1
ATOM 2439 O O . GLU B 1 152 ? -6.617 17.547 16.109 1 97.25 152 GLU B O 1
ATOM 2444 N N . GLU B 1 153 ? -8.438 17.5 14.836 1 98 153 GLU B N 1
ATOM 2445 C CA . GLU B 1 153 ? -9.344 17.328 15.969 1 98 153 GLU B CA 1
ATOM 2446 C C . GLU B 1 153 ? -9.016 16.062 16.75 1 98 153 GLU B C 1
ATOM 2448 O O . GLU B 1 153 ? -9.047 16.062 17.984 1 98 153 GLU B O 1
ATOM 2453 N N . TRP B 1 154 ? -8.75 14.969 16.047 1 98.19 154 TRP B N 1
ATOM 2454 C CA . TRP B 1 154 ? -8.414 13.719 16.719 1 98.19 154 TRP B CA 1
ATOM 2455 C C . TRP B 1 154 ? -7.156 13.883 17.562 1 98.19 154 TRP B C 1
ATOM 2457 O O . TRP B 1 154 ? -7.121 13.469 18.719 1 98.19 154 TRP B O 1
ATOM 2467 N N . HIS B 1 155 ? -6.102 14.477 17.016 1 98.56 155 HIS B N 1
ATOM 2468 C CA . HIS B 1 155 ? -4.844 14.641 17.734 1 98.56 155 HIS B CA 1
ATOM 2469 C C . HIS B 1 155 ? -5.031 15.492 18.984 1 98.56 155 HIS B C 1
ATOM 2471 O O . HIS B 1 155 ? -4.434 15.211 20.031 1 98.56 155 HIS B O 1
ATOM 2477 N N . LYS B 1 156 ? -5.836 16.531 18.875 1 98.12 156 LYS B N 1
ATOM 2478 C CA . LYS B 1 156 ? -6.109 17.375 20.016 1 98.12 156 LYS B CA 1
ATOM 2479 C C . LYS B 1 156 ? -6.914 16.625 21.078 1 98.12 156 LYS B C 1
ATOM 2481 O O . LYS B 1 156 ? -6.602 16.688 22.266 1 98.12 156 LYS B O 1
ATOM 2486 N N . GLU B 1 157 ? -7.965 15.914 20.625 1 97.19 157 GLU B N 1
ATOM 2487 C CA . GLU B 1 157 ? -8.805 15.148 21.531 1 97.19 157 GLU B CA 1
ATOM 2488 C C . GLU B 1 157 ? -7.988 14.117 22.297 1 97.19 157 GLU B C 1
ATOM 2490 O O . GLU B 1 157 ? -8.25 13.859 23.484 1 97.19 157 GLU B O 1
ATOM 2495 N N . LYS B 1 158 ? -6.973 13.531 21.688 1 97.19 158 LYS B N 1
ATOM 2496 C CA . LYS B 1 158 ? -6.184 12.469 22.297 1 97.19 158 LYS B CA 1
ATOM 2497 C C . LYS B 1 158 ? -4.969 13.023 23.016 1 97.19 158 LYS B C 1
ATOM 2499 O O . LYS B 1 158 ? -4.219 12.281 23.656 1 97.19 158 LYS B O 1
ATOM 2504 N N . GLY B 1 159 ? -4.707 14.352 22.891 1 96.94 159 GLY B N 1
ATOM 2505 C CA . GLY B 1 159 ? -3.615 14.992 23.609 1 96.94 159 GLY B CA 1
ATOM 2506 C C . GLY B 1 159 ? -2.262 14.75 22.969 1 96.94 159 GLY B C 1
ATOM 2507 O O . GLY B 1 159 ? -1.235 14.766 23.656 1 96.94 159 GLY B O 1
ATOM 2508 N N . VAL B 1 160 ? -2.213 14.445 21.672 1 97.06 160 VAL B N 1
ATOM 2509 C CA . VAL B 1 160 ? -0.953 14.125 21.016 1 97.06 160 VAL B CA 1
ATOM 2510 C C . VAL B 1 160 ? -0.663 15.156 19.922 1 97.06 160 VAL B C 1
ATOM 2512 O O . VAL B 1 160 ? 0.182 14.938 19.047 1 97.06 160 VAL B O 1
ATOM 2515 N N . TRP B 1 161 ? -1.401 16.281 19.922 1 97.25 161 TRP B N 1
ATOM 2516 C CA . TRP B 1 161 ? -1.09 17.422 19.078 1 97.25 161 TRP B CA 1
ATOM 2517 C C . TRP B 1 161 ? 0.24 18.062 19.484 1 97.25 161 TRP B C 1
ATOM 2519 O O . TRP B 1 161 ? 0.487 18.297 20.672 1 97.25 161 TRP B O 1
ATOM 2529 N N . VAL B 1 162 ? 1.095 18.281 18.469 1 95.44 162 VAL B N 1
ATOM 2530 C CA . VAL B 1 162 ? 2.385 18.891 18.75 1 95.44 162 VAL B CA 1
ATOM 2531 C C . VAL B 1 162 ? 2.371 20.344 18.312 1 95.44 162 VAL B C 1
ATOM 2533 O O . VAL B 1 162 ? 2.238 20.641 17.109 1 95.44 162 VAL B O 1
ATOM 2536 N N . GLU B 1 163 ? 2.559 21.344 19.188 1 90.12 163 GLU B N 1
ATOM 2537 C CA . GLU B 1 163 ? 2.4 22.766 18.953 1 90.12 163 GLU B CA 1
ATOM 2538 C C . GLU B 1 163 ? 3.516 23.312 18.062 1 90.12 163 GLU B C 1
ATOM 2540 O O . GLU B 1 163 ? 4.648 22.828 18.109 1 90.12 163 GLU B O 1
#

Solvent-accessible surface area (backbone atoms only — not comparable to full-atom values): 16180 Å² total; per-residue (Å²): 104,48,46,78,41,38,29,38,40,68,79,60,59,32,30,35,34,31,35,16,40,30,58,50,54,30,45,36,32,26,31,64,64,32,14,21,42,20,12,50,58,6,30,28,54,27,44,30,39,34,89,49,57,38,70,78,34,40,66,88,41,57,39,74,31,65,53,52,44,56,67,98,45,95,75,42,41,74,49,75,42,34,38,33,23,32,66,70,55,26,10,46,42,34,36,39,32,73,92,49,65,64,41,27,24,38,28,52,43,14,42,69,49,89,57,54,64,50,81,55,33,37,38,22,23,50,73,50,43,58,85,50,55,55,60,59,43,76,56,63,47,81,30,53,47,77,70,91,59,52,72,65,53,44,26,53,75,73,69,61,50,36,86,103,49,47,78,41,38,29,39,38,68,79,61,59,32,30,33,34,30,34,16,40,30,58,50,54,30,43,36,33,26,30,65,65,32,14,22,39,19,13,50,59,6,30,30,54,27,44,28,39,34,89,49,57,40,68,78,33,40,66,88,41,57,38,74,31,64,53,52,43,56,65,97,45,93,76,42,39,75,49,75,42,32,39,31,23,32,66,70,54,26,8,46,43,33,37,40,32,74,92,48,63,66,41,26,24,38,28,54,40,15,42,68,48,90,58,54,64,51,80,55,33,38,37,21,23,50,75,51,44,57,85,49,53,54,59,58,44,76,56,63,47,82,28,52,48,76,71,93,58,54,72,67,52,45,26,52,75,71,69,60,49,36,86

Sequence (326 aa):
MPMKLEGSCQCGLVEFSLQSQTPVPYQVCACSICRKCGGYGGCVNLGGIASTLEITKGKEHVKKYTATADRGKPTAKKCTSERNFCSECASMLWLWDKTWPELIHPFASAIDTELPVAEEMVCVKGDSKPEYVRWPEGKKKVYEGYGEFSIEEWHKEKGVWVEMPMKLEGSCQCGLVEFSLQSQTPVPYQVCACSICRKCGGYGGCVNLGGIASTLEITKGKEHVKKYTATADRGKPTAKKCTSERNFCSECASMLWLWDKTWPELIHPFASAIDTELPVAEEMVCVKGDSKPEYVRWPEGKKKVYEGYGEFSIEEWHKEKGVWVE

Foldseek 3Di:
DFDKWWFAFPVRQWIKIFGAQQQEQFEFEQAPVQCVLPHQQGFTWTKTFLVGIDTPGNPVQKDKDWDWHPPPDPPTDTDQKIWIAGNPRSHTAWIAGPVCRRMIIGIPVGTPDDTDYDQEHEYACLLRHDPVHDDDDHHYHYYNHDDDDDSQRVCVVVVNGHD/DFDKWWFAFPVRQWIKIFTAQQQEQFEFEQAPVQCVLPHQQGFTWTKTFLVGIDTPGNPVQKDKDWDWHPPPDPPTDTDQKIWIAGNPRSHTAWIAGPVCRRMIIGIPVGTPDDTDYDQEHEYACLLRHDPVHDDDDHHYHYYNHDDDDDSQRVCVVVVNGHD

Radius of gyration: 18.69 Å; Cα contacts (8 Å, |Δi|>4): 873; chains: 2; bounding box: 48×53×46 Å

pLDDT: mean 97.39, std 2.25, range [85.94, 98.94]

Organism: Botryotinia fuckeliana (strain B05.10) (NCBI:txid332648)

Secondary structure (DSSP, 8-state):
-PEEEEEE-SSSS-EEEEEEEE----EEE-SHHHHHHH-TT-EEB-EEEEEEEEEEE-GGGEEEE-PEETTTSTT-EE-SEEEEEETTT--EEEEEETTSTTEEEEBGGGB-SPPPPPSSEEEE-GGG--TT--PBSSSEEE-SS--SS-HHHHHHHHT----/-PEEEEEE-SSSS-EEEEEEEE----EEE-SHHHHHHH-TT-EEB-EEEEEEEEEEE-GGGEEEE--EETTTSTT-EE-SEEEEEETTT--EEEEEETTSTTEEEEBGGGB-SPPPPPSSEEEE-GGG--TT--PBSSSEEE-SS--SS-HHHHHHHHT----

Nearest PDB structures (foldseek):
  3fac-assembly6_F  TM=7.446E-01  e=5.426E-06  Cereibacter sphaeroides 2.4.1
  7sfz-assembly2_C  TM=4.761E-01  e=1.206E-01  Homo sapiens
  6r0v-assembly3_C  TM=5.321E-01  e=2.304E-01  Magnetospirillum gryphiswaldense MSR-1
  7sfz-assembly3_E  TM=4.284E-01  e=5.910E-01  Homo sapiens
  6jl9-assembly1_A  TM=2.111E-01  e=2.289E+00  Xenopus tropicalis